Protein AF-A0A353RH97-F1 (afdb_monomer)

Sequence (282 aa):
MTWMRLTMGGAAFAQNPIVQTMYTADPAPMVWNDRLYLYTTHDADGSTWFTMDNWRLYSTNDMVNWTDHGVVLSYTDFEWAKGDAWAAQCIERGGKFYMYVPVISRENNRGAIGVAVGDSPLGPFHDPLGKPLAQTDWGDIDPTVFVDDNGQAYLYWGNPNLYYVKLNEDMISFEGNIVKVPLTEESFGKREGDPQRNTLYEEGPWLYKRNKLYYLFWPGGPLPEHIGYSTSHSPEGPWKYGGVVMPAQGRAFTNHPAVIDFRGKTYFFYHNGALPGGGGFT

Secondary structure (DSSP, 8-state):
-----------PPPPSSS-SSS---S-EEEEETTEEEEEEE-PPTT-SS----EEEEEEESSSS--EEEEEEEEGGGSTTEEE-----EEEEETTEEEEEEEEEETTTSSEEEEEEEESSTT---B-SSSS-SB--SS-----EEEE-TTS-EEEEE-SSS-EEEEE-TTSS-B-SPPEEP---HHHH-BPSS-TT--BSB-S--EEEEETTEEEEEEEESSSSPEEEEEEESSTT---EEEEEEE---TT-S----EEEEETTEEEEE---S-STT-SS--

Mean predicted aligned error: 4.67 Å

Solvent-accessible surface area (backbone atoms only — not comparable to full-atom values): 15226 Å² total; per-residue (Å²): 138,84,84,80,82,79,79,79,81,68,88,82,75,62,60,86,67,88,61,87,87,61,42,61,39,38,39,25,67,37,78,56,94,87,28,39,36,36,34,23,18,33,34,37,88,88,39,94,44,85,47,20,62,28,32,33,37,34,32,28,76,77,79,58,62,71,46,81,70,48,74,47,48,43,35,80,65,35,88,48,40,68,40,46,24,45,36,35,28,54,48,78,58,95,77,32,25,42,36,30,34,14,28,30,27,61,90,77,74,27,29,17,28,36,55,27,44,15,77,35,96,71,31,73,52,42,54,83,70,79,54,66,68,44,70,76,74,63,32,32,36,22,40,22,70,41,70,46,99,88,68,54,30,37,41,33,28,14,38,79,52,45,34,35,42,51,37,41,95,82,72,75,49,63,71,86,70,80,40,73,56,82,85,35,49,66,25,41,32,70,33,83,97,36,91,90,51,45,30,18,62,39,34,37,41,30,65,42,75,57,96,82,34,28,36,41,32,23,16,20,50,71,82,51,16,22,31,32,33,20,36,19,83,37,97,87,40,76,48,35,47,72,50,76,81,41,73,57,34,83,53,17,42,60,42,29,53,24,75,47,77,57,97,95,41,79,47,79,45,62,40,57,12,76,55,94,88,32,26,70,27,44

Radius of gyration: 19.11 Å; Cα contacts (8 Å, |Δi|>4): 753; chains: 1; bounding box: 42×77×41 Å

Nearest PDB structures (foldseek):
  8hcj-assembly2_F  TM=9.952E-01  e=3.134E-41  Pseudopedobacter saltans DSM 12145
  4nov-assembly1_A  TM=9.586E-01  e=3.219E-32  Butyrivibrio proteoclasticus B316
  3qef-assembly1_A  TM=9.239E-01  e=4.426E-30  Cellvibrio japonicus Ueda107
  3qed-assembly1_A  TM=9.095E-01  e=4.426E-30  Cellvibrio japonicus Ueda107
  6xn2-assembly1_A  TM=8.589E-01  e=2.917E-20  Xanthomonas citri pv. citri str. 306

pLDDT: mean 94.13, std 11.13, range [36.47, 98.94]

Foldseek 3Di:
DDDDDDPPPDDDDADPPNDQPFDWFQWAWDDDPLKIKIKTWGFDAPDPAQQTFFIWIWMDNPVRDIDTLGGQGGQVLQVQFDHRFARWYWDDDPQKIKIWTWGQGPVPRAIAIFIWIANDPSGNTHGPPSDGQDDDPHWFHAWEWDQDPVRWIKIWWTFPWIWIFTADSVNSHGDDDTDTQDQDCQAANADPDDPVRGGQAGTQWYWDDDPQKIKTWGFGDDWLTFIWIWIASDSRDPTGTDGTPGGRAEQARYKHWDWDDHPNDIDIDIDYQPHVSRHHSD

Structure (mmCIF, N/CA/C/O backbone):
data_AF-A0A353RH97-F1
#
_entry.id   AF-A0A353RH97-F1
#
loop_
_atom_site.group_PDB
_atom_site.id
_atom_site.type_symbol
_atom_site.label_atom_id
_atom_site.label_alt_id
_atom_site.label_comp_id
_atom_site.label_asym_id
_atom_site.label_entity_id
_atom_site.label_seq_id
_atom_site.pdbx_PDB_ins_code
_atom_site.Cartn_x
_atom_site.Cartn_y
_atom_site.Cartn_z
_atom_site.occupancy
_atom_site.B_iso_or_equiv
_atom_site.auth_seq_id
_atom_site.auth_comp_id
_atom_site.auth_asym_id
_atom_site.auth_atom_id
_atom_site.pdbx_PDB_model_num
ATOM 1 N N . MET A 1 1 ? 4.863 -56.398 -18.815 1.00 39.50 1 MET A N 1
ATOM 2 C CA . MET A 1 1 ? 5.909 -55.402 -18.503 1.00 39.50 1 MET A CA 1
ATOM 3 C C . MET A 1 1 ? 5.195 -54.197 -17.913 1.00 39.50 1 MET A C 1
ATOM 5 O O . MET A 1 1 ? 4.553 -53.459 -18.647 1.00 39.50 1 MET A O 1
ATOM 9 N N . THR A 1 2 ? 5.157 -54.103 -16.587 1.00 36.47 2 THR A N 1
ATOM 10 C CA . THR A 1 2 ? 4.344 -53.117 -15.860 1.00 36.47 2 THR A CA 1
ATOM 11 C C . THR A 1 2 ? 5.267 -51.985 -15.431 1.00 36.47 2 THR A C 1
ATOM 13 O O . THR A 1 2 ? 6.170 -52.207 -14.629 1.00 36.47 2 THR A O 1
ATOM 16 N N . TRP A 1 3 ? 5.093 -50.794 -16.000 1.00 39.72 3 TRP A N 1
ATOM 17 C CA . TRP A 1 3 ? 5.865 -49.618 -15.608 1.00 39.72 3 TRP A CA 1
ATOM 18 C C . TRP A 1 3 ? 5.236 -48.998 -14.363 1.00 39.72 3 TRP A C 1
ATOM 20 O O . TRP A 1 3 ? 4.171 -48.390 -14.419 1.00 39.72 3 TRP A O 1
ATOM 30 N N . MET A 1 4 ? 5.907 -49.170 -13.230 1.00 38.91 4 MET A N 1
ATOM 31 C CA . MET A 1 4 ? 5.597 -48.485 -11.984 1.00 38.91 4 MET A CA 1
ATOM 32 C C . MET A 1 4 ? 6.166 -47.064 -12.085 1.00 38.91 4 MET A C 1
ATOM 34 O O . MET A 1 4 ? 7.375 -46.861 -11.984 1.00 38.91 4 MET A O 1
ATOM 38 N N . ARG A 1 5 ? 5.310 -46.070 -12.358 1.00 46.19 5 ARG A N 1
ATOM 39 C CA . ARG A 1 5 ? 5.684 -44.653 -12.244 1.00 46.19 5 ARG A CA 1
ATOM 40 C C . ARG A 1 5 ? 5.764 -44.303 -10.762 1.00 46.19 5 ARG A C 1
ATOM 42 O O . ARG A 1 5 ? 4.745 -44.155 -10.098 1.00 46.19 5 ARG A O 1
ATOM 49 N N . LEU A 1 6 ? 6.986 -44.174 -10.263 1.00 41.00 6 LEU A N 1
ATOM 50 C CA . LEU A 1 6 ? 7.271 -43.575 -8.969 1.00 41.00 6 LEU A CA 1
ATOM 51 C C . LEU A 1 6 ? 7.285 -42.049 -9.155 1.00 41.00 6 LEU A C 1
ATOM 53 O O . LEU A 1 6 ? 8.283 -41.482 -9.592 1.00 41.00 6 LEU A O 1
ATOM 57 N N . THR A 1 7 ? 6.177 -41.366 -8.879 1.00 48.16 7 THR A N 1
ATOM 58 C CA . THR A 1 7 ? 6.199 -39.907 -8.705 1.00 48.16 7 THR A CA 1
ATOM 59 C C . THR A 1 7 ? 6.701 -39.606 -7.300 1.00 48.16 7 THR A C 1
ATOM 61 O O . THR A 1 7 ? 5.934 -39.652 -6.340 1.00 48.16 7 THR A O 1
ATOM 64 N N . MET A 1 8 ? 7.998 -39.317 -7.164 1.00 48.94 8 MET A N 1
ATOM 65 C CA . MET A 1 8 ? 8.509 -38.631 -5.978 1.00 48.94 8 MET A CA 1
ATOM 66 C C . MET A 1 8 ? 8.001 -37.186 -6.012 1.00 48.94 8 MET A C 1
ATOM 68 O O . MET A 1 8 ? 8.551 -36.345 -6.717 1.00 48.94 8 MET A O 1
ATOM 72 N N . GLY A 1 9 ? 6.928 -36.902 -5.276 1.00 45.47 9 GLY A N 1
ATOM 73 C CA . GLY A 1 9 ? 6.512 -35.534 -4.979 1.00 45.47 9 GLY A CA 1
ATOM 74 C C . GLY A 1 9 ? 7.430 -34.949 -3.910 1.00 45.47 9 GLY A C 1
ATOM 75 O O . GLY A 1 9 ? 7.132 -35.053 -2.724 1.00 45.47 9 GLY A O 1
ATOM 76 N N . GLY A 1 10 ? 8.573 -34.396 -4.315 1.00 51.06 10 GLY A N 1
ATOM 77 C CA . GLY A 1 10 ? 9.392 -33.575 -3.425 1.00 51.06 10 GLY A CA 1
ATOM 78 C C . GLY A 1 10 ? 8.663 -32.272 -3.098 1.00 51.06 10 GLY A C 1
ATOM 79 O O . GLY A 1 10 ? 8.019 -31.689 -3.970 1.00 51.06 10 GLY A O 1
ATOM 80 N N . ALA A 1 11 ? 8.754 -31.807 -1.852 1.00 56.53 11 ALA A N 1
ATOM 81 C CA . ALA A 1 11 ? 8.318 -30.461 -1.504 1.00 56.53 11 ALA A CA 1
ATOM 82 C C . ALA A 1 11 ? 9.224 -29.452 -2.231 1.00 56.53 11 ALA A C 1
ATOM 84 O O . ALA A 1 11 ? 10.415 -29.365 -1.935 1.00 56.53 11 ALA A O 1
ATOM 85 N N . ALA A 1 12 ? 8.675 -28.727 -3.205 1.00 55.72 12 ALA A N 1
ATOM 86 C CA . ALA A 1 12 ? 9.346 -27.585 -3.808 1.00 55.72 12 ALA A CA 1
ATOM 87 C C . ALA A 1 12 ? 9.182 -26.377 -2.877 1.00 55.72 12 ALA A C 1
ATOM 89 O O . ALA A 1 12 ? 8.067 -26.053 -2.466 1.00 55.72 12 ALA A O 1
ATOM 90 N N . PHE A 1 13 ? 10.291 -25.728 -2.531 1.00 67.50 13 PHE A N 1
ATOM 91 C CA . PHE A 1 13 ? 10.290 -24.470 -1.791 1.00 67.50 13 PHE A CA 1
ATOM 92 C C . PHE A 1 13 ? 10.507 -23.327 -2.779 1.00 67.50 13 PHE A C 1
ATOM 94 O O . PHE A 1 13 ? 11.416 -23.397 -3.605 1.00 67.50 13 PHE A O 1
ATOM 101 N N . ALA A 1 14 ? 9.689 -22.280 -2.692 1.00 71.75 14 ALA A N 1
ATOM 102 C CA . ALA A 1 14 ? 9.963 -21.038 -3.401 1.00 71.75 14 ALA A CA 1
ATOM 103 C C . ALA A 1 14 ? 11.228 -20.397 -2.816 1.00 71.75 14 ALA A C 1
ATOM 105 O O . ALA A 1 14 ? 11.362 -20.295 -1.594 1.00 71.75 14 ALA A O 1
ATOM 106 N N . GLN A 1 15 ? 12.152 -19.978 -3.677 1.00 82.81 15 GLN A N 1
ATOM 107 C CA . GLN A 1 15 ? 13.323 -19.213 -3.265 1.00 82.81 15 GLN A CA 1
ATOM 108 C C . GLN A 1 15 ? 13.002 -17.719 -3.349 1.00 82.81 15 GLN A C 1
ATOM 110 O O . GLN A 1 15 ? 12.409 -17.272 -4.325 1.00 82.81 15 GLN A O 1
ATOM 115 N N . ASN A 1 16 ? 13.417 -16.951 -2.342 1.00 89.94 16 ASN A N 1
ATOM 116 C CA . ASN A 1 16 ? 13.383 -15.493 -2.409 1.00 89.94 16 ASN A CA 1
ATOM 117 C C . ASN A 1 16 ? 14.620 -14.962 -3.160 1.00 89.94 16 ASN A C 1
ATOM 119 O O . ASN A 1 16 ? 15.711 -15.508 -2.959 1.00 89.94 16 ASN A O 1
ATOM 123 N N . PRO A 1 17 ? 14.496 -13.866 -3.931 1.00 92.25 17 PRO A N 1
ATOM 124 C CA . PRO A 1 17 ? 13.255 -13.169 -4.297 1.00 92.25 17 PRO A CA 1
ATOM 125 C C . PRO A 1 17 ? 12.370 -13.985 -5.255 1.00 92.25 17 PRO A C 1
ATOM 127 O O . PRO A 1 17 ? 12.882 -14.746 -6.076 1.00 92.25 17 PRO A O 1
ATOM 130 N N . ILE A 1 18 ? 11.045 -13.827 -5.137 1.00 93.56 18 ILE A N 1
ATOM 131 C CA . ILE A 1 18 ? 10.049 -14.592 -5.917 1.00 93.56 18 ILE A CA 1
ATOM 132 C C . ILE A 1 18 ? 10.056 -14.250 -7.415 1.00 93.56 18 ILE A C 1
ATOM 134 O O . ILE A 1 18 ? 9.685 -15.084 -8.238 1.00 93.56 18 ILE A O 1
ATOM 138 N N . VAL A 1 19 ? 10.511 -13.045 -7.764 1.00 92.25 19 VAL A N 1
ATOM 139 C CA . VAL A 1 19 ? 10.774 -12.595 -9.132 1.00 92.25 19 VAL A CA 1
ATOM 140 C C . VAL A 1 19 ? 12.282 -12.420 -9.263 1.00 92.25 19 VAL A C 1
ATOM 142 O O . VAL A 1 19 ? 12.900 -11.739 -8.452 1.00 92.25 19 VAL A O 1
ATOM 145 N N . GLN A 1 20 ? 12.885 -13.072 -10.259 1.00 92.12 20 GLN A N 1
ATOM 146 C CA . GLN A 1 20 ? 14.343 -13.062 -10.469 1.00 92.12 20 GLN A CA 1
ATOM 147 C C . GLN A 1 20 ? 14.766 -12.389 -11.777 1.00 92.12 20 GLN A C 1
ATOM 149 O O . GLN A 1 20 ? 15.953 -12.323 -12.084 1.00 92.12 20 GLN A O 1
ATOM 154 N N . THR A 1 21 ? 13.796 -11.928 -12.564 1.00 91.75 21 THR A N 1
ATOM 155 C CA . THR A 1 21 ? 13.995 -11.393 -13.918 1.00 91.75 21 THR A CA 1
ATOM 156 C C . THR A 1 21 ? 13.722 -9.898 -14.025 1.00 91.75 21 THR A C 1
ATOM 158 O O . THR A 1 21 ? 13.916 -9.348 -15.100 1.00 91.75 21 THR A O 1
ATOM 161 N N . MET A 1 22 ? 13.237 -9.273 -12.952 1.00 94.44 22 MET A N 1
ATOM 162 C CA . MET A 1 22 ? 12.896 -7.854 -12.861 1.00 94.44 22 MET A CA 1
ATOM 163 C C . MET A 1 22 ? 13.150 -7.373 -11.435 1.00 94.44 22 MET A C 1
ATOM 165 O O . MET A 1 22 ? 12.982 -8.150 -10.491 1.00 94.44 22 MET A O 1
ATOM 169 N N . TYR A 1 23 ? 13.487 -6.097 -11.290 1.00 96.44 23 TYR A N 1
ATOM 170 C CA . TYR A 1 23 ? 13.489 -5.409 -10.006 1.00 96.44 23 TYR A CA 1
ATOM 171 C C . TYR A 1 23 ? 12.064 -4.969 -9.657 1.00 96.44 23 TYR A C 1
ATOM 173 O O . TYR A 1 23 ? 11.393 -4.283 -10.429 1.00 96.44 23 TYR A O 1
ATOM 181 N N . THR A 1 24 ? 11.560 -5.436 -8.519 1.00 97.31 24 THR A N 1
ATOM 182 C CA . THR A 1 24 ? 10.192 -5.167 -8.061 1.00 97.31 24 THR A CA 1
ATOM 183 C C . THR A 1 24 ? 10.212 -4.799 -6.588 1.00 97.31 24 THR A C 1
ATOM 185 O O . THR A 1 24 ? 10.766 -5.557 -5.785 1.00 97.31 24 THR A O 1
ATOM 188 N N . ALA A 1 25 ? 9.540 -3.706 -6.250 1.00 97.62 25 ALA A N 1
ATOM 189 C CA . ALA A 1 25 ? 9.384 -3.195 -4.897 1.00 97.62 25 ALA A CA 1
ATOM 190 C C . ALA A 1 25 ? 7.893 -3.127 -4.511 1.00 97.62 25 ALA A C 1
ATOM 192 O O . ALA A 1 25 ? 7.015 -3.530 -5.285 1.00 97.62 25 ALA A O 1
ATOM 193 N N . ASP A 1 26 ? 7.624 -2.682 -3.284 1.00 98.44 26 ASP A N 1
ATOM 194 C CA . ASP A 1 26 ? 6.294 -2.316 -2.777 1.00 98.44 26 ASP A CA 1
ATOM 195 C C . ASP A 1 26 ? 5.189 -3.352 -3.075 1.00 98.44 26 ASP A C 1
ATOM 197 O O . ASP A 1 26 ? 4.241 -3.092 -3.825 1.00 98.44 26 ASP A O 1
ATOM 201 N N . PRO A 1 27 ? 5.321 -4.583 -2.547 1.00 98.69 27 PRO A N 1
ATOM 202 C CA . PRO A 1 27 ? 4.392 -5.660 -2.851 1.00 98.69 27 PRO A CA 1
ATOM 203 C C . PRO A 1 27 ? 3.004 -5.400 -2.256 1.00 98.69 27 PRO A C 1
ATOM 205 O O . PRO A 1 27 ? 2.872 -5.190 -1.057 1.00 98.69 27 PRO A O 1
ATOM 208 N N . ALA A 1 28 ? 1.954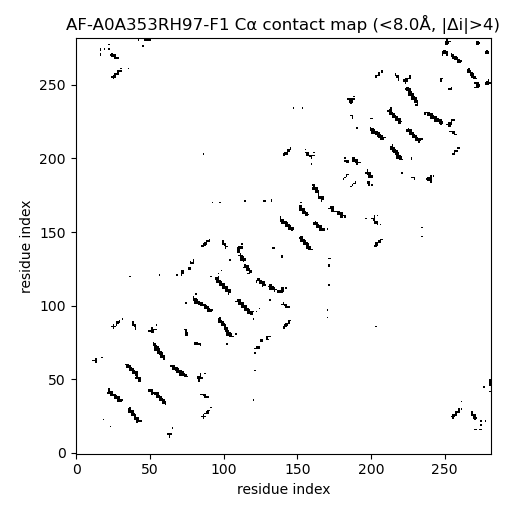 -5.565 -3.059 1.00 98.88 28 ALA A N 1
ATOM 209 C CA . ALA A 1 28 ? 0.564 -5.486 -2.621 1.00 98.88 28 ALA A CA 1
ATOM 210 C C . ALA A 1 28 ? -0.239 -6.710 -3.097 1.00 98.88 28 ALA A C 1
ATOM 212 O O . ALA A 1 28 ? -0.735 -6.752 -4.228 1.00 98.88 28 ALA A O 1
ATOM 213 N N . PRO A 1 29 ? -0.356 -7.758 -2.264 1.00 98.81 29 PRO A N 1
ATOM 214 C CA . PRO A 1 29 ? -1.111 -8.950 -2.591 1.00 98.81 29 PRO A CA 1
ATOM 215 C C . PRO A 1 29 ? -2.623 -8.755 -2.413 1.00 98.81 29 PRO A C 1
ATOM 217 O O . PRO A 1 29 ? -3.090 -8.157 -1.447 1.00 98.81 29 PRO A O 1
ATOM 220 N N . MET A 1 30 ? -3.393 -9.381 -3.295 1.00 98.75 30 MET A N 1
ATOM 221 C CA . MET A 1 30 ? -4.847 -9.482 -3.251 1.00 98.75 30 MET A CA 1
ATOM 222 C C . MET A 1 30 ? -5.254 -10.922 -3.572 1.00 98.75 30 MET A C 1
ATOM 224 O O . MET A 1 30 ? -4.774 -11.518 -4.536 1.00 98.75 30 MET A O 1
ATOM 228 N N . VAL A 1 31 ? -6.157 -11.501 -2.782 1.00 98.62 31 VAL A N 1
ATOM 229 C CA . VAL A 1 31 ? -6.731 -12.822 -3.072 1.00 98.62 31 VAL A CA 1
ATOM 230 C C . VAL A 1 31 ? -8.093 -12.640 -3.719 1.00 98.62 31 VAL A C 1
ATOM 232 O O . VAL A 1 31 ? -8.962 -11.980 -3.161 1.00 98.62 31 VAL A O 1
ATOM 235 N N . TRP A 1 32 ? -8.290 -13.264 -4.877 1.00 98.38 32 TRP A N 1
ATOM 236 C CA . TRP A 1 32 ? -9.574 -13.279 -5.570 1.00 98.38 32 TRP A CA 1
ATOM 237 C C . TRP A 1 32 ? -9.745 -14.590 -6.343 1.00 98.38 32 TRP A C 1
ATOM 239 O O . TRP A 1 32 ? -8.819 -15.041 -7.018 1.00 98.38 32 TRP A O 1
ATOM 249 N N . ASN A 1 33 ? -10.920 -15.219 -6.236 1.00 96.31 33 ASN A N 1
ATOM 250 C CA . ASN A 1 33 ? -11.246 -16.500 -6.884 1.00 96.31 33 ASN A CA 1
ATOM 251 C C . ASN A 1 33 ? -10.150 -17.580 -6.732 1.00 96.31 33 ASN A C 1
ATOM 253 O O . ASN A 1 33 ? -9.624 -18.098 -7.717 1.00 96.31 33 ASN A O 1
ATOM 257 N N . ASP A 1 34 ? -9.788 -17.907 -5.483 1.00 95.94 34 ASP A N 1
ATOM 258 C CA . ASP A 1 34 ? -8.808 -18.951 -5.112 1.00 95.94 34 ASP A CA 1
ATOM 259 C C . ASP A 1 34 ? -7.387 -18.786 -5.685 1.00 95.94 34 ASP A C 1
ATOM 261 O O . ASP A 1 34 ? -6.569 -19.723 -5.660 1.00 95.94 34 ASP A O 1
ATOM 265 N N . ARG A 1 35 ? -7.068 -17.575 -6.151 1.00 98.50 35 ARG A N 1
ATOM 266 C CA . ARG A 1 35 ? -5.762 -17.176 -6.671 1.00 98.50 35 ARG A CA 1
ATOM 267 C C . ARG A 1 35 ? -5.266 -15.932 -5.938 1.00 98.50 35 ARG A C 1
ATOM 269 O O . ARG A 1 35 ? -6.053 -15.056 -5.590 1.00 98.50 35 ARG A O 1
ATOM 276 N N . LEU A 1 36 ? -3.960 -15.869 -5.701 1.00 98.81 36 LEU A N 1
ATOM 277 C CA . LEU A 1 36 ? -3.294 -14.680 -5.187 1.00 98.81 36 LEU A CA 1
ATOM 278 C C . LEU A 1 36 ? -2.702 -13.900 -6.361 1.00 98.81 36 LEU A C 1
ATOM 280 O O . LEU A 1 36 ? -2.006 -14.472 -7.200 1.00 98.81 36 LEU A O 1
ATOM 284 N N . TYR A 1 37 ? -2.989 -12.608 -6.396 1.00 98.88 37 TYR A N 1
ATOM 285 C CA . TYR A 1 37 ? -2.464 -11.602 -7.310 1.00 98.88 37 TYR A CA 1
ATOM 286 C C . TYR A 1 37 ? -1.513 -10.717 -6.514 1.00 98.88 37 TYR A C 1
ATOM 288 O O . TYR A 1 37 ? -1.854 -10.314 -5.411 1.00 98.88 37 TYR A O 1
ATOM 296 N N . LEU A 1 38 ? -0.320 -10.460 -7.029 1.00 98.88 38 LEU A N 1
ATOM 297 C CA . LEU A 1 38 ? 0.692 -9.631 -6.394 1.00 98.88 38 LEU A CA 1
ATOM 298 C C . LEU A 1 38 ? 1.015 -8.470 -7.323 1.00 98.88 38 LEU A C 1
ATOM 300 O O . LEU A 1 38 ? 1.707 -8.660 -8.326 1.00 98.88 38 LEU A O 1
ATOM 304 N N . TYR A 1 39 ? 0.495 -7.299 -6.978 1.00 98.88 39 TYR A N 1
ATOM 305 C CA . TYR A 1 39 ? 0.868 -6.049 -7.622 1.00 98.88 39 TYR A CA 1
ATOM 306 C C . TYR A 1 39 ? 2.194 -5.588 -7.029 1.00 98.88 39 TYR A C 1
ATOM 308 O O . TYR A 1 39 ? 2.427 -5.757 -5.832 1.00 98.88 39 TYR A O 1
ATOM 316 N N . THR A 1 40 ? 3.069 -5.050 -7.865 1.00 98.69 40 THR A N 1
ATOM 317 C CA . THR A 1 40 ? 4.345 -4.478 -7.433 1.00 98.69 40 THR A CA 1
ATOM 318 C C . THR A 1 40 ? 4.586 -3.192 -8.192 1.00 98.69 40 THR A C 1
ATOM 320 O O . THR A 1 40 ? 4.112 -3.019 -9.322 1.00 98.69 40 THR A O 1
ATOM 323 N N . THR A 1 41 ? 5.394 -2.320 -7.617 1.00 98.44 41 THR A N 1
ATOM 324 C CA . THR A 1 41 ? 6.091 -1.319 -8.414 1.00 98.44 41 THR A CA 1
ATOM 325 C C . THR A 1 41 ? 7.210 -1.977 -9.232 1.00 98.44 41 THR A C 1
ATOM 327 O O . THR A 1 41 ? 7.447 -3.193 -9.149 1.00 98.44 41 THR A O 1
ATOM 330 N N . HIS A 1 42 ? 7.853 -1.196 -10.095 1.00 97.25 42 HIS A N 1
ATOM 331 C CA . HIS A 1 42 ? 8.917 -1.657 -10.981 1.00 97.25 42 HIS A CA 1
ATOM 332 C C . HIS A 1 42 ? 10.037 -0.624 -11.025 1.00 97.25 42 HIS A C 1
ATOM 334 O O . HIS A 1 42 ? 9.869 0.456 -11.594 1.00 97.25 42 HIS A O 1
ATOM 340 N N . ASP A 1 43 ? 11.173 -0.994 -10.442 1.00 94.50 43 ASP A N 1
ATOM 341 C CA . ASP A 1 43 ? 12.390 -0.193 -10.474 1.00 94.50 43 ASP A CA 1
ATOM 342 C C . ASP A 1 43 ? 13.113 -0.392 -11.809 1.00 94.50 43 ASP A C 1
ATOM 344 O O . ASP A 1 43 ? 13.355 -1.523 -12.240 1.00 94.50 43 ASP A O 1
ATOM 348 N N . ALA A 1 44 ? 13.472 0.705 -12.478 1.00 91.31 44 ALA A N 1
ATOM 349 C CA . ALA A 1 44 ? 14.207 0.630 -13.735 1.00 91.31 44 ALA A CA 1
ATOM 350 C C . ALA A 1 44 ? 15.631 0.070 -13.546 1.00 91.31 44 ALA A C 1
ATOM 352 O O . ALA A 1 44 ? 16.357 0.438 -12.620 1.00 91.31 44 ALA A O 1
ATOM 353 N N . ASP A 1 45 ? 16.072 -0.760 -14.493 1.00 89.56 45 ASP A N 1
ATOM 354 C CA . ASP A 1 45 ? 17.410 -1.355 -14.487 1.00 89.56 45 ASP A CA 1
ATOM 355 C C . ASP A 1 45 ? 18.527 -0.307 -14.348 1.00 89.56 45 ASP A C 1
ATOM 357 O O . ASP A 1 45 ? 18.619 0.652 -15.117 1.00 89.56 45 ASP A O 1
ATOM 361 N N . GLY A 1 46 ? 19.435 -0.529 -13.391 1.00 86.69 46 GLY A N 1
ATOM 362 C CA . GLY A 1 46 ? 20.605 0.328 -13.183 1.00 86.69 46 GLY A CA 1
ATOM 363 C C . GLY A 1 46 ? 20.276 1.739 -12.686 1.00 86.69 46 GLY A C 1
ATOM 364 O O . GLY A 1 46 ? 21.131 2.623 -12.779 1.00 86.69 46 GLY A O 1
ATOM 365 N N . SER A 1 47 ? 19.060 1.961 -12.178 1.00 87.62 47 SER A N 1
ATOM 366 C CA . SER A 1 47 ? 18.646 3.259 -11.665 1.00 87.62 47 SER A CA 1
ATOM 367 C C . SER A 1 47 ? 19.443 3.673 -10.423 1.00 87.62 47 SER A C 1
ATOM 369 O O . SER A 1 47 ? 19.801 2.869 -9.564 1.00 87.62 47 SER A O 1
ATOM 371 N N . THR A 1 48 ? 19.719 4.972 -10.315 1.00 86.25 48 THR A N 1
ATOM 372 C CA . THR A 1 48 ? 20.324 5.604 -9.127 1.00 86.25 48 THR A CA 1
ATOM 373 C C . THR A 1 48 ? 19.324 6.483 -8.372 1.00 86.25 48 THR A C 1
ATOM 375 O O . THR A 1 48 ? 19.716 7.312 -7.553 1.00 86.25 48 THR A O 1
ATOM 378 N N . TRP A 1 49 ? 18.047 6.357 -8.725 1.00 90.56 49 TRP A N 1
ATOM 379 C CA . TRP A 1 49 ? 16.903 7.073 -8.173 1.00 90.56 49 TRP A CA 1
ATOM 380 C C . TRP A 1 49 ? 15.656 6.178 -8.247 1.00 90.56 49 TRP A C 1
ATOM 382 O O . TRP A 1 49 ? 15.694 5.134 -8.893 1.00 90.56 49 TRP A O 1
ATOM 392 N N . PHE A 1 50 ? 14.541 6.578 -7.644 1.00 85.44 50 PHE A N 1
ATOM 393 C CA . PHE A 1 50 ? 13.255 5.899 -7.829 1.00 85.44 50 PHE A CA 1
ATOM 394 C C . PHE A 1 50 ? 12.705 6.180 -9.236 1.00 85.44 50 PHE A C 1
ATOM 396 O O . PHE A 1 50 ? 11.901 7.085 -9.438 1.00 85.44 50 PHE A O 1
ATOM 403 N N . THR A 1 51 ? 13.209 5.458 -10.238 1.00 91.50 51 THR A N 1
ATOM 404 C CA . THR A 1 51 ? 12.752 5.568 -11.630 1.00 91.50 51 THR A CA 1
ATOM 405 C C . THR A 1 51 ? 11.702 4.492 -11.864 1.00 91.50 51 THR A C 1
ATOM 407 O O . THR A 1 51 ? 12.045 3.351 -12.171 1.00 91.50 51 THR A O 1
ATOM 410 N N . MET A 1 52 ? 10.436 4.854 -11.662 1.00 95.81 52 MET A N 1
ATOM 411 C CA . MET A 1 52 ? 9.308 3.921 -11.632 1.00 95.81 52 MET A CA 1
ATOM 412 C C . MET A 1 52 ? 8.193 4.447 -12.537 1.00 95.81 52 MET A C 1
ATOM 414 O O . MET A 1 52 ? 7.563 5.464 -12.239 1.00 95.81 52 MET A O 1
ATOM 418 N N . ASP A 1 53 ? 7.952 3.760 -13.655 1.00 97.69 53 ASP A N 1
ATOM 419 C CA . ASP A 1 53 ? 7.000 4.219 -14.679 1.00 97.69 53 ASP A CA 1
ATOM 420 C C . ASP A 1 53 ? 5.653 3.480 -14.637 1.00 97.69 53 ASP A C 1
ATOM 422 O O . ASP A 1 53 ? 4.652 3.944 -15.192 1.00 97.69 53 ASP A O 1
ATOM 426 N N . ASN A 1 54 ? 5.626 2.297 -14.024 1.00 98.44 54 ASN A N 1
ATOM 427 C CA . ASN A 1 54 ? 4.500 1.381 -14.115 1.00 98.44 54 ASN A CA 1
ATOM 428 C C . ASN A 1 54 ? 4.413 0.404 -12.946 1.00 98.44 54 ASN A C 1
ATOM 430 O O . ASN A 1 54 ? 5.377 0.173 -12.220 1.00 98.44 54 ASN A O 1
ATOM 434 N N . TRP A 1 55 ? 3.239 -0.211 -12.834 1.00 98.75 55 TRP A N 1
ATOM 435 C CA . TRP A 1 55 ? 2.971 -1.308 -11.921 1.00 98.75 55 TRP A CA 1
ATOM 436 C C . TRP A 1 55 ? 2.867 -2.627 -12.673 1.00 98.75 55 TRP A C 1
ATOM 438 O O . TRP A 1 55 ? 2.232 -2.729 -13.733 1.00 98.75 55 TRP A O 1
ATOM 448 N N . ARG A 1 56 ? 3.477 -3.658 -12.093 1.00 98.56 56 ARG A N 1
ATOM 449 C CA . ARG A 1 56 ? 3.473 -5.022 -12.624 1.00 98.56 56 ARG A CA 1
ATOM 450 C C . ARG A 1 56 ? 2.553 -5.916 -11.817 1.00 98.56 56 ARG A C 1
ATOM 452 O O . ARG A 1 56 ? 2.229 -5.624 -10.667 1.00 98.56 56 ARG A O 1
ATOM 459 N N . LEU A 1 57 ? 2.158 -7.029 -12.428 1.00 98.75 57 LEU A N 1
ATOM 460 C CA . LEU A 1 57 ? 1.319 -8.022 -11.781 1.00 98.75 57 LEU A CA 1
ATOM 461 C C . LEU A 1 57 ? 1.870 -9.435 -11.948 1.00 98.75 57 LEU A C 1
ATOM 463 O O . LEU A 1 57 ? 2.102 -9.916 -13.055 1.00 98.75 57 LEU A O 1
ATOM 467 N N . TYR A 1 58 ? 1.952 -10.140 -10.826 1.00 98.75 58 TYR A N 1
ATOM 468 C CA . TYR A 1 58 ? 2.234 -11.566 -10.766 1.00 98.75 58 TYR A CA 1
ATOM 469 C C . TYR A 1 58 ? 1.062 -12.296 -10.123 1.00 98.75 58 TYR A C 1
ATOM 471 O O . TYR A 1 58 ? 0.242 -11.705 -9.428 1.00 98.75 58 TYR A O 1
ATOM 479 N N . SER A 1 59 ? 0.942 -13.604 -10.328 1.00 98.62 59 SER A N 1
ATOM 480 C CA . SER A 1 59 ? -0.072 -14.369 -9.595 1.00 98.62 59 SER A CA 1
ATOM 481 C C . SER A 1 59 ? 0.271 -15.837 -9.431 1.00 98.62 59 SER A C 1
ATOM 483 O O . SER A 1 59 ? 1.000 -16.415 -10.234 1.00 98.62 59 SER A O 1
ATOM 485 N N . THR A 1 60 ? -0.306 -16.451 -8.406 1.00 98.44 60 THR A N 1
ATOM 486 C CA . THR A 1 60 ? -0.033 -17.832 -8.017 1.00 98.44 60 THR A CA 1
ATOM 487 C C . THR A 1 60 ? -1.265 -18.487 -7.397 1.00 98.44 60 THR A C 1
ATOM 489 O O . THR A 1 60 ? -2.146 -17.828 -6.844 1.00 98.44 60 THR A O 1
ATOM 492 N N . ASN A 1 61 ? -1.341 -19.810 -7.493 1.00 97.25 61 ASN A N 1
ATOM 493 C CA . ASN A 1 61 ? -2.310 -20.640 -6.780 1.00 97.25 61 ASN A CA 1
ATOM 494 C C . ASN A 1 61 ? -1.658 -21.533 -5.709 1.00 97.25 61 ASN A C 1
ATOM 496 O O . ASN A 1 61 ? -2.381 -22.193 -4.965 1.00 97.25 61 ASN A O 1
ATOM 500 N N . ASP A 1 62 ? -0.327 -21.563 -5.618 1.00 95.94 62 ASP A N 1
ATOM 501 C CA . ASP A 1 62 ? 0.421 -22.485 -4.755 1.00 95.94 62 ASP A CA 1
ATOM 502 C C . ASP A 1 62 ? 1.580 -21.830 -3.982 1.00 95.94 62 ASP A C 1
ATOM 504 O O . ASP A 1 62 ? 2.196 -22.490 -3.146 1.00 95.94 62 ASP A O 1
ATOM 508 N N . MET A 1 63 ? 1.828 -20.532 -4.206 1.00 96.44 63 MET A N 1
ATOM 509 C CA . MET A 1 63 ? 2.904 -19.739 -3.595 1.00 96.44 63 MET A CA 1
ATOM 510 C C . MET A 1 63 ? 4.320 -20.168 -3.994 1.00 96.44 63 MET A C 1
ATOM 512 O O . MET A 1 63 ? 5.289 -19.745 -3.366 1.00 96.44 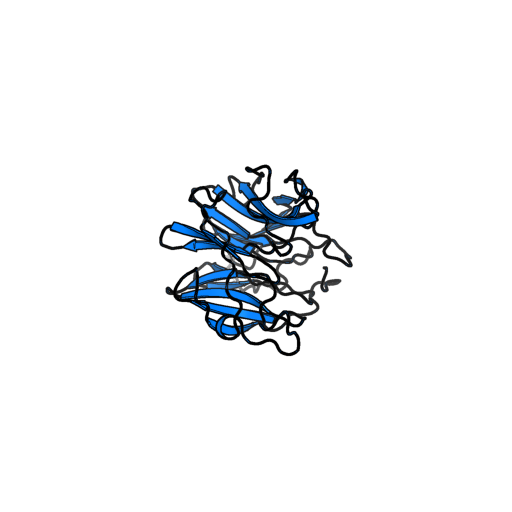63 MET A O 1
ATOM 516 N N . VAL A 1 64 ? 4.448 -20.984 -5.041 1.00 95.38 64 VAL A N 1
ATOM 517 C CA . VAL A 1 64 ? 5.728 -21.448 -5.590 1.00 95.38 64 VAL A CA 1
ATOM 518 C C . VAL A 1 64 ? 5.852 -21.070 -7.059 1.00 95.38 64 VAL A C 1
ATOM 520 O O . VAL A 1 64 ? 6.866 -20.514 -7.469 1.00 95.38 64 VAL A O 1
ATOM 523 N N . ASN A 1 65 ? 4.812 -21.334 -7.843 1.00 95.38 65 ASN A N 1
ATOM 524 C CA . ASN A 1 65 ? 4.766 -21.057 -9.267 1.00 95.38 65 ASN A CA 1
ATOM 525 C C . ASN A 1 65 ? 4.039 -19.731 -9.505 1.00 95.38 65 ASN A C 1
ATOM 527 O O . ASN A 1 65 ? 2.851 -19.592 -9.195 1.00 95.38 65 ASN A O 1
ATOM 531 N N . TRP A 1 66 ? 4.764 -18.762 -10.062 1.00 97.81 66 TRP A N 1
ATOM 532 C CA . TRP A 1 66 ? 4.267 -17.418 -10.339 1.00 97.81 66 TRP A CA 1
ATOM 533 C C . TRP A 1 66 ? 4.124 -17.190 -11.843 1.00 97.81 66 TRP A C 1
ATOM 535 O O . TRP A 1 66 ? 5.019 -17.499 -12.626 1.00 97.81 66 TRP A O 1
ATOM 545 N N . THR A 1 67 ? 2.977 -16.655 -12.250 1.00 98.12 67 THR A N 1
ATOM 546 C CA . THR A 1 67 ? 2.716 -16.179 -13.613 1.00 98.12 67 THR A CA 1
ATOM 547 C C . THR A 1 67 ? 2.944 -14.674 -13.654 1.00 98.12 67 THR A C 1
ATOM 549 O O . THR A 1 67 ? 2.256 -13.966 -12.922 1.00 98.12 67 THR A O 1
ATOM 552 N N . ASP A 1 68 ? 3.874 -14.211 -14.492 1.00 98.44 68 ASP A N 1
ATOM 553 C CA . ASP A 1 68 ? 4.060 -12.792 -14.831 1.00 98.44 68 ASP A CA 1
ATOM 554 C C . ASP A 1 68 ? 3.001 -12.369 -15.860 1.00 98.44 68 ASP A C 1
ATOM 556 O O . ASP A 1 68 ? 2.867 -13.003 -16.910 1.00 98.44 68 ASP A O 1
ATOM 560 N N . HIS A 1 69 ? 2.235 -11.327 -15.541 1.00 98.44 69 HIS A N 1
ATOM 561 C CA . HIS A 1 69 ? 1.220 -10.729 -16.418 1.00 98.44 69 HIS A CA 1
ATOM 562 C C . HIS A 1 69 ? 1.692 -9.432 -17.076 1.00 98.44 69 HIS A C 1
ATOM 564 O O . HIS A 1 69 ? 0.950 -8.830 -17.848 1.00 98.44 69 HIS A O 1
ATOM 570 N N . GLY A 1 70 ? 2.926 -9.009 -16.807 1.00 98.25 70 GLY A N 1
ATOM 571 C CA . GLY A 1 70 ? 3.498 -7.784 -17.332 1.00 98.25 70 GLY A CA 1
ATOM 572 C C . GLY A 1 70 ? 3.013 -6.536 -16.603 1.00 98.25 70 GLY A C 1
ATOM 573 O O . GLY A 1 70 ? 2.658 -6.566 -15.424 1.00 98.25 70 GLY A O 1
ATOM 574 N N . VAL A 1 71 ? 3.050 -5.422 -17.332 1.00 98.50 71 VAL A N 1
ATOM 575 C CA . VAL A 1 71 ? 2.549 -4.120 -16.885 1.00 98.50 71 VAL A CA 1
ATOM 576 C C . VAL A 1 71 ? 1.029 -4.100 -16.994 1.00 98.50 71 VAL A C 1
ATOM 578 O O . VAL A 1 71 ? 0.492 -4.394 -18.061 1.00 98.50 71 VAL A O 1
ATOM 581 N N . VAL A 1 72 ? 0.352 -3.728 -15.908 1.00 98.50 72 VAL A N 1
ATOM 582 C CA . VAL A 1 72 ? -1.122 -3.644 -15.856 1.00 98.50 72 VAL A CA 1
ATOM 583 C C . VAL A 1 72 ? -1.649 -2.214 -15.766 1.00 98.50 72 VAL A C 1
ATOM 585 O O . VAL A 1 72 ? -2.814 -1.980 -16.079 1.00 98.50 72 VAL A O 1
ATOM 588 N N . LEU A 1 73 ? -0.801 -1.271 -15.348 1.00 98.75 73 LEU A N 1
ATOM 589 C CA . LEU A 1 73 ? -1.112 0.150 -15.219 1.00 98.75 73 LEU A CA 1
ATOM 590 C C . LEU A 1 73 ? 0.197 0.955 -15.260 1.00 98.75 73 LEU A C 1
ATOM 592 O O . LEU A 1 73 ? 1.224 0.483 -14.767 1.00 98.75 73 LEU A O 1
ATOM 596 N N . SER A 1 74 ? 0.170 2.158 -15.824 1.00 98.62 74 SER A N 1
ATOM 597 C CA . SER A 1 74 ? 1.290 3.110 -15.842 1.00 98.62 74 SER A CA 1
ATOM 598 C C . SER A 1 74 ? 0.845 4.474 -15.320 1.00 98.62 74 SER A C 1
ATOM 600 O O . SER A 1 74 ? -0.328 4.823 -15.438 1.00 98.62 74 SER A O 1
ATOM 602 N N . TYR A 1 75 ? 1.759 5.297 -14.786 1.00 98.31 75 TYR A N 1
ATOM 603 C CA . TYR A 1 75 ? 1.358 6.648 -14.350 1.00 98.31 75 TYR A CA 1
ATOM 604 C C . TYR A 1 75 ? 0.815 7.484 -15.522 1.00 98.31 75 TYR A C 1
ATOM 606 O O . TYR A 1 75 ? -0.021 8.357 -15.325 1.00 98.31 75 TYR A O 1
ATOM 614 N N . THR A 1 76 ? 1.256 7.208 -16.755 1.00 98.25 76 THR A N 1
ATOM 615 C CA . THR A 1 76 ? 0.791 7.896 -17.968 1.00 98.25 76 THR A CA 1
ATOM 616 C C . THR A 1 76 ? -0.668 7.622 -18.319 1.00 98.25 76 THR A C 1
ATOM 618 O O . THR A 1 76 ? -1.217 8.340 -19.151 1.00 98.25 76 THR A O 1
ATOM 621 N N . ASP A 1 77 ? -1.297 6.620 -17.699 1.00 98.50 77 ASP A N 1
ATOM 622 C CA . ASP A 1 77 ? -2.730 6.349 -17.861 1.00 98.50 77 ASP A CA 1
ATOM 623 C C . ASP A 1 77 ? -3.602 7.371 -17.102 1.00 98.50 77 ASP A C 1
ATOM 625 O O . ASP A 1 77 ? -4.815 7.427 -17.300 1.00 98.50 77 ASP A O 1
ATOM 629 N N . PHE A 1 78 ? -2.982 8.220 -16.273 1.00 98.69 78 PHE A N 1
ATOM 630 C CA . PHE A 1 78 ? -3.603 9.353 -15.595 1.00 98.69 78 PHE A CA 1
ATOM 631 C C . PHE A 1 78 ? -3.115 10.660 -16.235 1.00 98.69 78 PHE A C 1
ATOM 633 O O . PHE A 1 78 ? -1.957 11.051 -16.073 1.00 98.69 78 PHE A O 1
ATOM 640 N N . GLU A 1 79 ? -3.990 11.394 -16.932 1.00 98.31 79 GLU A N 1
ATOM 641 C CA . GLU A 1 79 ? -3.598 12.631 -17.639 1.00 98.31 79 GLU A CA 1
ATOM 642 C C . GLU A 1 79 ? -3.010 13.703 -16.699 1.00 98.31 79 GLU A C 1
ATOM 644 O O . GLU A 1 79 ? -2.133 14.487 -17.078 1.00 98.31 79 GLU A O 1
ATOM 649 N N . TRP A 1 80 ? -3.471 13.720 -15.448 1.00 98.19 80 TRP A N 1
ATOM 650 C CA . TRP A 1 80 ? -3.029 14.643 -14.405 1.00 98.19 80 TRP A CA 1
ATOM 651 C C . TRP A 1 80 ? -1.727 14.210 -13.714 1.00 98.19 80 TRP A C 1
ATOM 653 O O . TRP A 1 80 ? -1.146 15.012 -12.978 1.00 98.19 80 TRP A O 1
ATOM 663 N N . ALA A 1 81 ? -1.232 12.990 -13.947 1.00 98.12 81 ALA A N 1
ATOM 664 C CA . ALA A 1 81 ? 0.001 12.494 -13.345 1.00 98.12 81 ALA A CA 1
ATOM 665 C C . ALA A 1 81 ? 1.239 12.913 -14.148 1.00 98.12 81 ALA A C 1
ATOM 667 O O . ALA A 1 81 ? 1.252 12.976 -15.384 1.00 98.12 81 ALA A O 1
ATOM 668 N N . LYS A 1 82 ? 2.309 13.230 -13.422 1.00 97.00 82 LYS A N 1
ATOM 669 C CA . LYS A 1 82 ? 3.597 13.667 -13.963 1.00 97.00 82 LYS A CA 1
ATOM 670 C C . LYS A 1 82 ? 4.622 12.535 -14.029 1.00 97.00 82 LYS A C 1
ATOM 672 O O . LYS A 1 82 ? 5.453 12.570 -14.933 1.00 97.00 82 LYS A O 1
ATOM 677 N N . GLY A 1 83 ? 4.575 11.595 -13.089 1.00 96.50 83 GLY A N 1
ATOM 678 C CA . GLY A 1 83 ? 5.563 10.532 -12.928 1.00 96.50 83 GLY A CA 1
ATOM 679 C C . GLY A 1 83 ? 5.386 9.786 -11.610 1.00 96.50 83 GLY A C 1
ATOM 680 O O . GLY A 1 83 ? 4.412 10.032 -10.893 1.00 96.50 83 GLY A O 1
ATOM 681 N N . ASP A 1 84 ? 6.375 8.941 -11.311 1.00 95.19 84 ASP A N 1
ATOM 682 C CA . ASP A 1 84 ? 6.575 8.291 -10.016 1.00 95.19 84 ASP A CA 1
ATOM 683 C C . ASP A 1 84 ? 5.474 7.274 -9.671 1.00 95.19 84 ASP A C 1
ATOM 685 O O . ASP A 1 84 ? 4.633 7.509 -8.809 1.00 95.19 84 ASP A O 1
ATOM 689 N N . ALA A 1 85 ? 5.467 6.133 -10.367 1.00 97.81 85 ALA A N 1
ATOM 690 C CA . ALA A 1 85 ? 4.560 5.014 -10.099 1.00 97.81 85 ALA A CA 1
ATOM 691 C C . ALA A 1 85 ? 4.946 4.272 -8.799 1.00 97.81 85 ALA A C 1
ATOM 693 O O . ALA A 1 85 ? 5.473 3.160 -8.840 1.00 97.81 85 ALA A O 1
ATOM 694 N N . TRP A 1 86 ? 4.721 4.921 -7.654 1.00 98.38 86 TRP A N 1
ATOM 695 C CA . TRP A 1 86 ? 5.068 4.454 -6.304 1.00 98.38 86 TRP A CA 1
ATOM 696 C C . TRP A 1 86 ? 4.072 3.417 -5.745 1.00 98.38 86 TRP A C 1
ATOM 698 O O . TRP A 1 86 ? 3.146 2.996 -6.438 1.00 98.38 86 TRP A O 1
ATOM 708 N N . ALA A 1 87 ? 4.275 2.965 -4.503 1.00 98.62 87 ALA A N 1
ATOM 709 C CA . ALA A 1 87 ? 3.585 1.835 -3.874 1.00 98.62 87 ALA A CA 1
ATOM 710 C C . ALA A 1 87 ? 2.054 1.866 -4.016 1.00 98.62 87 ALA A C 1
ATOM 712 O O . ALA A 1 87 ? 1.392 2.725 -3.452 1.00 98.62 87 ALA A O 1
ATOM 713 N N . ALA A 1 88 ? 1.468 0.909 -4.733 1.00 98.75 88 ALA A N 1
ATOM 714 C CA . ALA A 1 88 ? 0.027 0.854 -4.981 1.00 98.75 88 ALA A CA 1
ATOM 715 C C . ALA A 1 88 ? -0.627 -0.338 -4.283 1.00 98.75 88 ALA A C 1
ATOM 717 O O . ALA A 1 88 ? 0.007 -1.374 -4.114 1.00 98.75 88 ALA A O 1
ATOM 718 N N . GLN A 1 89 ? -1.926 -0.251 -3.983 1.00 98.94 89 GLN A N 1
ATOM 719 C CA . GLN A 1 89 ? -2.711 -1.397 -3.516 1.00 98.94 89 GLN A CA 1
ATOM 720 C C . GLN A 1 89 ? -3.997 -1.562 -4.329 1.00 98.94 89 GLN A C 1
ATOM 722 O O . GLN A 1 89 ? -4.733 -0.604 -4.566 1.00 98.94 89 GLN A O 1
ATOM 727 N N . CYS A 1 90 ? -4.287 -2.805 -4.727 1.00 98.88 90 CYS A N 1
ATOM 728 C CA . CYS A 1 90 ? -5.532 -3.174 -5.392 1.00 98.88 90 CYS A CA 1
ATOM 729 C C . CYS A 1 90 ? -6.476 -3.936 -4.453 1.00 98.88 90 CYS A C 1
ATOM 731 O O . CYS A 1 90 ? -6.035 -4.744 -3.632 1.00 98.88 90 CYS A O 1
ATOM 733 N N . ILE A 1 91 ? -7.780 -3.699 -4.600 1.00 98.88 91 ILE A N 1
ATOM 734 C CA . ILE A 1 91 ? -8.841 -4.431 -3.906 1.00 98.88 91 ILE A CA 1
ATOM 735 C C . ILE A 1 91 ? -10.025 -4.693 -4.837 1.00 98.88 91 ILE A C 1
ATOM 737 O O . ILE A 1 91 ? -10.344 -3.880 -5.706 1.00 98.88 91 ILE A O 1
ATOM 741 N N . GLU A 1 92 ? -10.699 -5.823 -4.640 1.00 98.75 92 GLU A N 1
ATOM 742 C CA . GLU A 1 92 ? -11.954 -6.133 -5.321 1.00 98.75 92 GLU A CA 1
ATOM 743 C C . GLU A 1 92 ? -13.151 -5.689 -4.476 1.00 98.75 92 GLU A C 1
ATOM 745 O O . GLU A 1 92 ? -13.181 -5.898 -3.260 1.00 98.75 92 GLU A O 1
ATOM 750 N N . ARG A 1 93 ? -14.152 -5.088 -5.126 1.00 98.44 93 ARG A N 1
ATOM 751 C CA . ARG A 1 93 ? -15.470 -4.849 -4.535 1.00 98.44 93 ARG A CA 1
ATOM 752 C C . ARG A 1 93 ? -16.542 -4.851 -5.622 1.00 98.44 93 ARG A C 1
ATOM 754 O O . ARG A 1 93 ? -16.458 -4.107 -6.593 1.00 98.44 93 ARG A O 1
ATOM 761 N N . GLY A 1 94 ? -17.590 -5.651 -5.440 1.00 97.00 94 GLY A N 1
ATOM 762 C CA . GLY A 1 94 ? -18.765 -5.620 -6.318 1.00 97.00 94 GLY A CA 1
ATOM 763 C C . GLY A 1 94 ? -18.489 -6.040 -7.769 1.00 97.00 94 GLY A C 1
ATOM 764 O O . GLY A 1 94 ? -19.166 -5.567 -8.679 1.00 97.00 94 GLY A O 1
ATOM 765 N N . GLY A 1 95 ? -17.503 -6.908 -8.001 1.00 97.69 95 GLY A N 1
ATOM 766 C CA . GLY A 1 95 ? -17.092 -7.368 -9.329 1.00 97.69 95 GLY A CA 1
ATOM 767 C C . GLY A 1 95 ? -16.197 -6.386 -10.088 1.00 97.69 95 GLY A C 1
ATOM 768 O O . GLY A 1 95 ? -15.962 -6.587 -11.279 1.00 97.69 95 GLY A O 1
ATOM 769 N N . LYS A 1 96 ? -15.716 -5.329 -9.426 1.00 98.75 96 LYS A N 1
ATOM 770 C CA . LYS A 1 96 ? -14.747 -4.361 -9.952 1.00 98.75 96 LYS A CA 1
ATOM 771 C C . LYS A 1 96 ? -13.476 -4.380 -9.114 1.00 98.75 96 LYS A C 1
ATOM 773 O O . LYS A 1 96 ? -13.501 -4.727 -7.935 1.00 98.75 96 LYS A O 1
ATOM 778 N N . PHE A 1 97 ? -12.377 -3.966 -9.729 1.00 98.94 97 PHE A N 1
ATOM 779 C CA . PHE A 1 97 ? -11.057 -3.899 -9.116 1.00 98.94 97 PHE A CA 1
ATOM 780 C C . PHE A 1 97 ? -10.603 -2.451 -9.057 1.00 98.94 97 PHE A C 1
ATOM 782 O O . PHE A 1 97 ? -10.604 -1.769 -10.079 1.00 98.94 97 PHE A O 1
ATOM 789 N N . TYR A 1 98 ? -10.216 -2.003 -7.871 1.00 98.94 98 TYR A N 1
ATOM 790 C CA . TYR A 1 98 ? -9.830 -0.627 -7.589 1.00 98.94 98 TYR A CA 1
ATOM 791 C C . TYR A 1 98 ? -8.363 -0.616 -7.201 1.00 98.94 98 TYR A C 1
ATOM 793 O O . TYR A 1 98 ? -7.998 -1.188 -6.176 1.00 98.94 98 TYR A O 1
ATOM 801 N N . MET A 1 99 ? -7.524 -0.019 -8.040 1.00 98.94 99 MET A N 1
ATOM 802 C CA . MET A 1 99 ? -6.096 0.132 -7.789 1.00 98.94 99 MET A CA 1
ATOM 803 C C . MET A 1 99 ? -5.820 1.566 -7.346 1.00 98.94 99 MET A C 1
ATOM 805 O O . MET A 1 99 ? -5.922 2.493 -8.148 1.00 98.94 99 MET A O 1
ATOM 809 N N . TYR A 1 100 ? -5.508 1.745 -6.064 1.00 98.94 100 TYR A N 1
ATOM 810 C CA . TYR A 1 100 ? -5.118 3.034 -5.502 1.00 98.94 100 TYR A CA 1
ATOM 811 C C . TYR A 1 100 ? -3.631 3.233 -5.722 1.00 98.94 100 TYR A C 1
ATOM 813 O O . TYR A 1 100 ? -2.834 2.364 -5.367 1.00 98.94 100 TYR A O 1
ATOM 821 N N . VAL A 1 101 ? -3.272 4.367 -6.315 1.00 98.88 101 VAL A N 1
ATOM 822 C CA . VAL A 1 101 ? -1.904 4.645 -6.748 1.00 98.88 101 VAL A CA 1
ATOM 823 C C . VAL A 1 101 ? -1.438 6.001 -6.228 1.00 98.88 101 VAL A C 1
ATOM 825 O O . VAL A 1 101 ? -2.172 6.980 -6.357 1.00 98.88 101 VAL A O 1
ATOM 828 N N . PRO A 1 102 ? -0.236 6.098 -5.659 1.00 98.38 102 PRO A N 1
ATOM 829 C CA . PRO A 1 102 ? 0.419 7.365 -5.408 1.00 98.38 102 PRO A CA 1
ATOM 830 C C . PRO A 1 102 ? 1.274 7.759 -6.613 1.00 98.38 102 PRO A C 1
ATOM 832 O O . PRO A 1 102 ? 2.032 6.947 -7.139 1.00 98.38 102 PRO A O 1
ATOM 835 N N . VAL A 1 103 ? 1.137 9.009 -7.051 1.00 98.06 103 VAL A N 1
ATOM 836 C CA . VAL A 1 103 ? 1.917 9.598 -8.152 1.00 98.06 103 VAL A CA 1
ATOM 837 C C . VAL A 1 103 ? 2.179 11.076 -7.884 1.00 98.06 103 VAL A C 1
ATOM 839 O O . VAL A 1 103 ? 1.463 11.718 -7.109 1.00 98.06 103 VAL A O 1
ATOM 842 N N . ILE A 1 104 ? 3.163 11.662 -8.567 1.00 97.31 104 ILE A N 1
ATOM 843 C CA . ILE A 1 104 ? 3.332 13.119 -8.552 1.00 97.31 104 ILE A CA 1
ATOM 844 C C . ILE A 1 104 ? 2.297 13.773 -9.471 1.00 97.31 104 ILE A C 1
ATOM 846 O O . ILE A 1 104 ? 2.243 13.502 -10.671 1.00 97.31 104 ILE A O 1
ATOM 850 N N . SER A 1 105 ? 1.503 14.695 -8.929 1.00 96.75 105 SER A N 1
ATOM 851 C CA . SER A 1 105 ? 0.514 15.474 -9.680 1.00 96.75 105 SER A CA 1
ATOM 852 C C . SER A 1 105 ? 1.160 16.597 -10.499 1.00 96.75 105 SER A C 1
ATOM 854 O O . SER A 1 105 ? 2.039 17.324 -10.022 1.00 96.75 105 SER A O 1
ATOM 856 N N . ARG A 1 106 ? 0.674 16.804 -11.729 1.00 96.69 106 ARG A N 1
ATOM 857 C CA . ARG A 1 106 ? 1.032 17.954 -12.581 1.00 96.69 106 ARG A CA 1
ATOM 858 C C . ARG A 1 106 ? 0.532 19.284 -12.036 1.00 96.69 106 ARG A C 1
ATOM 860 O O . ARG A 1 106 ? 1.114 20.312 -12.368 1.00 96.69 106 ARG A O 1
ATOM 867 N N . GLU A 1 107 ? -0.535 19.271 -11.241 1.00 92.31 107 GLU A N 1
ATOM 868 C CA . GLU A 1 107 ? -1.191 20.488 -10.758 1.00 92.31 107 GLU A CA 1
ATOM 869 C C . GLU A 1 107 ? -0.263 21.308 -9.857 1.00 92.31 107 GLU A C 1
ATOM 871 O O . GLU A 1 107 ? -0.176 22.529 -9.984 1.00 92.31 107 GLU A O 1
ATOM 876 N N . ASN A 1 108 ? 0.469 20.634 -8.969 1.00 93.12 108 ASN A N 1
ATOM 877 C CA . ASN A 1 108 ? 1.271 21.290 -7.939 1.00 93.12 108 ASN A CA 1
ATOM 878 C C . ASN A 1 108 ? 2.658 20.660 -7.708 1.00 93.12 108 ASN A C 1
ATOM 880 O O . ASN A 1 108 ? 3.381 21.141 -6.834 1.00 93.12 108 ASN A O 1
ATOM 884 N N . ASN A 1 109 ? 3.063 19.646 -8.490 1.00 94.69 109 ASN A N 1
ATOM 885 C CA . ASN A 1 109 ? 4.317 18.894 -8.313 1.00 94.69 109 ASN A CA 1
ATOM 886 C C . ASN A 1 109 ? 4.440 18.204 -6.941 1.00 94.69 109 ASN A C 1
ATOM 888 O O . ASN A 1 109 ? 5.539 18.110 -6.393 1.00 94.69 109 ASN A O 1
ATOM 892 N N . ARG A 1 110 ? 3.328 17.734 -6.372 1.00 95.56 110 ARG A N 1
ATOM 893 C CA . ARG A 1 110 ? 3.310 17.024 -5.086 1.00 95.56 110 ARG A CA 1
ATOM 894 C C . ARG A 1 110 ? 2.642 15.660 -5.215 1.00 95.56 110 ARG A C 1
ATOM 896 O O . ARG A 1 110 ? 1.939 15.419 -6.198 1.00 95.56 110 ARG A O 1
ATOM 903 N N . GLY A 1 111 ? 2.871 14.796 -4.225 1.00 96.75 111 GLY A N 1
ATOM 904 C CA . GLY A 1 111 ? 2.197 13.503 -4.123 1.00 96.75 111 GLY A CA 1
ATOM 905 C C . GLY A 1 111 ? 0.679 13.663 -4.152 1.00 96.75 111 GLY A C 1
ATOM 906 O O . GLY A 1 111 ? 0.134 14.683 -3.719 1.00 96.75 111 GLY A O 1
ATOM 907 N N . ALA A 1 112 ? 0.009 12.678 -4.727 1.0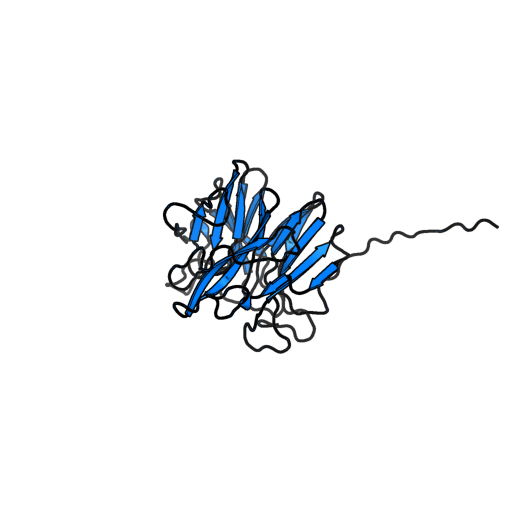0 98.19 112 ALA A N 1
ATOM 908 C CA . ALA A 1 112 ? -1.435 12.597 -4.813 1.00 98.19 112 ALA A CA 1
ATOM 909 C C . ALA A 1 112 ? -1.851 11.131 -4.915 1.00 98.19 112 ALA A C 1
ATOM 911 O O . ALA A 1 112 ? -1.180 10.338 -5.575 1.00 98.19 112 ALA A O 1
ATOM 912 N N . ILE A 1 113 ? -2.993 10.795 -4.317 1.00 98.75 113 ILE A N 1
ATOM 913 C CA . ILE A 1 113 ? -3.589 9.467 -4.431 1.00 98.75 113 ILE A CA 1
ATOM 914 C C . ILE A 1 113 ? -4.604 9.478 -5.572 1.00 98.75 113 ILE A C 1
ATOM 916 O O . ILE A 1 113 ? -5.606 10.193 -5.519 1.00 98.75 113 ILE A O 1
ATOM 920 N N . GLY A 1 114 ? -4.347 8.680 -6.602 1.00 98.75 114 GLY A N 1
ATOM 921 C CA . GLY A 1 114 ? -5.286 8.324 -7.659 1.00 98.75 114 GLY A CA 1
ATOM 922 C C . GLY A 1 114 ? -5.993 6.998 -7.380 1.00 98.75 114 GLY A C 1
ATOM 923 O O . GLY A 1 114 ? -5.614 6.237 -6.487 1.00 98.75 114 GLY A O 1
ATOM 924 N N . VAL A 1 115 ? -7.016 6.704 -8.179 1.00 98.88 115 VAL A N 1
ATOM 925 C CA . VAL A 1 115 ? -7.669 5.392 -8.229 1.00 98.88 115 VAL A CA 1
ATOM 926 C C . VAL A 1 115 ? -7.931 5.030 -9.684 1.00 98.88 115 VAL A C 1
ATOM 928 O O . VAL A 1 115 ? -8.473 5.842 -10.426 1.00 98.88 115 VAL A O 1
ATOM 931 N N . ALA A 1 116 ? -7.554 3.823 -10.096 1.00 98.94 116 ALA A N 1
ATOM 932 C CA . ALA A 1 116 ? -7.955 3.252 -11.376 1.00 98.94 116 ALA A CA 1
ATOM 933 C C . ALA A 1 116 ? -8.919 2.082 -11.174 1.00 98.94 116 ALA A C 1
ATOM 935 O O . ALA A 1 116 ? -8.840 1.361 -10.177 1.00 98.94 116 ALA A O 1
ATOM 936 N N . VAL A 1 117 ? -9.820 1.883 -12.135 1.00 98.88 117 VAL A N 1
ATOM 937 C CA . VAL A 1 117 ? -10.865 0.853 -12.089 1.00 98.88 117 VAL A CA 1
ATOM 938 C C . VAL A 1 117 ? -10.685 -0.141 -13.228 1.00 98.88 117 VAL A C 1
ATOM 940 O O . VAL A 1 117 ? -10.447 0.245 -14.371 1.00 98.88 117 VAL A O 1
ATOM 943 N N . GLY A 1 118 ? -10.821 -1.428 -12.922 1.00 98.69 118 GLY A N 1
ATOM 944 C CA . GLY A 1 118 ? -10.789 -2.520 -13.890 1.00 98.69 118 GLY A CA 1
ATOM 945 C C . GLY A 1 118 ? -11.934 -3.512 -13.690 1.00 98.69 118 GLY A C 1
ATOM 946 O O . GLY A 1 118 ? -12.488 -3.648 -12.598 1.00 98.69 118 GLY A O 1
ATOM 947 N N . ASP A 1 119 ? -12.264 -4.241 -14.756 1.00 98.31 119 ASP A N 1
ATOM 948 C CA . ASP A 1 119 ? -13.271 -5.319 -14.748 1.00 98.31 119 ASP A CA 1
ATOM 949 C C . ASP A 1 119 ? -12.679 -6.690 -14.389 1.00 98.31 119 ASP A C 1
ATOM 951 O O . ASP A 1 119 ? -13.393 -7.682 -14.242 1.00 98.31 119 ASP A O 1
ATOM 955 N N . SER A 1 120 ? -11.355 -6.762 -14.273 1.00 98.44 120 SER A N 1
ATOM 956 C CA . SER A 1 120 ? -10.611 -7.962 -13.915 1.00 98.44 120 SER A CA 1
ATOM 957 C C . SER A 1 120 ? -9.386 -7.574 -13.079 1.00 98.44 120 SER A C 1
ATOM 959 O O . SER A 1 120 ? -8.937 -6.427 -13.169 1.00 98.44 120 SER A O 1
ATOM 961 N N . PRO A 1 121 ? -8.783 -8.508 -12.320 1.00 98.06 121 PRO A N 1
ATOM 962 C CA . PRO A 1 121 ? -7.554 -8.211 -11.586 1.00 98.06 121 PRO A CA 1
ATOM 963 C C . PRO A 1 121 ? -6.385 -7.880 -12.532 1.00 98.06 121 PRO A C 1
ATOM 965 O O . PRO A 1 121 ? -5.418 -7.251 -12.118 1.00 98.06 121 PRO A O 1
ATOM 968 N N . LEU A 1 122 ? -6.471 -8.273 -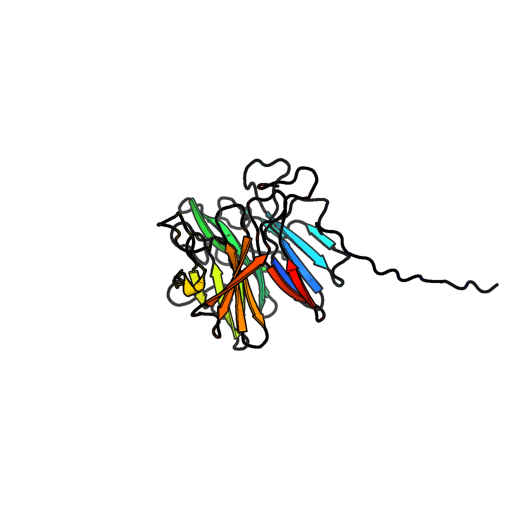13.808 1.00 98.06 122 LEU A N 1
ATOM 969 C CA . LEU A 1 122 ? -5.469 -7.981 -14.837 1.00 98.06 122 LEU A CA 1
ATOM 970 C C . LEU A 1 122 ? -5.719 -6.634 -15.545 1.00 98.06 122 LEU A C 1
ATOM 972 O O . LEU A 1 122 ? -4.981 -6.287 -16.462 1.00 98.06 122 LEU A O 1
ATOM 976 N N . GLY A 1 123 ? -6.781 -5.908 -15.183 1.00 95.38 123 GLY A N 1
ATOM 977 C CA . GLY A 1 123 ? -7.260 -4.759 -15.945 1.00 95.38 123 GLY A CA 1
ATOM 978 C C . GLY A 1 123 ? -8.067 -5.159 -17.201 1.00 95.38 123 GLY A C 1
ATOM 979 O O . GLY A 1 123 ? -8.723 -6.208 -17.190 1.00 95.38 123 GLY A O 1
ATOM 980 N N . PRO A 1 124 ? -8.061 -4.337 -18.272 1.00 97.25 124 PRO A N 1
ATOM 981 C CA . PRO A 1 124 ? -7.384 -3.043 -18.339 1.00 97.25 124 PRO A CA 1
ATOM 982 C C . PRO A 1 124 ? -7.942 -2.087 -17.280 1.00 97.25 124 PRO A C 1
ATOM 984 O O . PRO A 1 124 ? -9.152 -2.030 -17.057 1.00 97.25 124 PRO A O 1
ATOM 987 N N . PHE A 1 125 ? -7.042 -1.383 -16.603 1.00 98.81 125 PHE A N 1
ATOM 988 C CA . PHE A 1 125 ? -7.393 -0.342 -15.648 1.00 98.81 125 PHE A CA 1
ATOM 989 C C . PHE A 1 125 ? -7.563 0.998 -16.379 1.00 98.81 125 PHE A C 1
ATOM 991 O O . PHE A 1 125 ? -6.903 1.243 -17.386 1.00 98.81 125 PHE A O 1
ATOM 998 N N . HIS A 1 126 ? -8.451 1.858 -15.886 1.00 98.62 126 HIS A N 1
ATOM 999 C CA . HIS A 1 126 ? -8.627 3.226 -16.383 1.00 98.62 126 HIS A CA 1
ATOM 1000 C C . HIS A 1 126 ? -8.867 4.197 -15.224 1.00 98.62 126 HIS A C 1
ATOM 1002 O O . HIS A 1 126 ? -9.437 3.795 -14.210 1.00 98.62 126 HIS A O 1
ATOM 1008 N N . ASP A 1 127 ? -8.466 5.461 -15.378 1.00 98.81 127 ASP A N 1
ATOM 1009 C CA . ASP A 1 127 ? -8.803 6.545 -14.447 1.00 98.81 127 ASP A CA 1
ATOM 1010 C C . ASP A 1 127 ? -10.276 6.962 -14.643 1.00 98.81 127 ASP A C 1
ATOM 1012 O O . ASP A 1 127 ? -10.619 7.510 -15.696 1.00 98.81 127 ASP A O 1
ATOM 1016 N N . PRO A 1 128 ? -11.175 6.715 -13.672 1.00 98.62 128 PRO A N 1
ATOM 1017 C CA . PRO A 1 128 ? -12.573 7.110 -13.790 1.00 98.62 128 PRO A CA 1
ATOM 1018 C C . PRO A 1 128 ? -12.815 8.570 -13.373 1.00 98.62 128 PRO A C 1
ATOM 1020 O O . PRO A 1 128 ? -13.905 9.092 -13.610 1.00 98.62 128 PRO A O 1
ATOM 1023 N N . LEU A 1 129 ? -11.853 9.218 -12.703 1.00 98.62 129 LEU A N 1
ATOM 1024 C CA . LEU A 1 129 ? -12.019 10.540 -12.098 1.00 98.62 129 LEU A CA 1
ATOM 1025 C C . LEU A 1 129 ? -11.445 11.658 -12.970 1.00 98.62 129 LEU A C 1
ATOM 1027 O O . LEU A 1 129 ? -11.967 12.775 -12.938 1.00 98.62 129 LEU A O 1
ATOM 1031 N N . GLY A 1 130 ? -10.360 11.384 -13.699 1.00 98.44 130 GLY A N 1
ATOM 1032 C CA . GLY A 1 130 ? -9.601 12.399 -14.437 1.00 98.44 130 GLY A CA 1
ATOM 1033 C C . GLY A 1 130 ? -8.916 13.424 -13.524 1.00 98.44 130 GLY A C 1
ATOM 1034 O O . GLY A 1 130 ? -8.539 14.505 -13.977 1.00 98.44 130 GLY A O 1
ATOM 1035 N N . LYS A 1 131 ? -8.798 13.118 -12.227 1.00 98.19 131 LYS A N 1
ATOM 1036 C CA . LYS A 1 131 ? -8.186 13.948 -11.179 1.00 98.19 131 LYS A CA 1
ATOM 1037 C C . LYS A 1 131 ? -7.778 13.077 -9.979 1.00 98.19 131 LYS A C 1
ATOM 1039 O O . LYS A 1 131 ? -8.300 11.966 -9.850 1.00 98.19 131 LYS A O 1
ATOM 1044 N N . PRO A 1 132 ? -6.938 13.581 -9.057 1.00 98.19 132 PRO A N 1
ATOM 1045 C CA . PRO A 1 132 ? -6.676 12.903 -7.791 1.00 98.19 132 PRO A CA 1
ATOM 1046 C C . PRO A 1 132 ? -7.954 12.575 -7.005 1.00 98.19 132 PRO A C 1
ATOM 1048 O O . PRO A 1 132 ? -8.875 13.394 -6.929 1.00 98.19 132 PRO A O 1
ATOM 1051 N N . LEU A 1 133 ? -7.973 11.406 -6.362 1.00 98.62 133 LEU A N 1
ATOM 1052 C CA . LEU A 1 133 ? -8.965 11.055 -5.344 1.00 98.62 133 LEU A CA 1
ATOM 1053 C C . LEU A 1 133 ? -8.705 11.853 -4.064 1.00 98.62 133 LEU A C 1
ATOM 1055 O O . LEU A 1 133 ? -9.624 12.452 -3.509 1.00 98.62 133 LEU A O 1
ATOM 1059 N N . ALA A 1 134 ? -7.452 11.876 -3.612 1.00 97.62 134 ALA A N 1
ATOM 1060 C CA . ALA A 1 134 ? -7.025 12.643 -2.452 1.00 97.62 134 ALA A CA 1
ATOM 1061 C C . ALA A 1 134 ? -5.707 13.359 -2.742 1.00 97.62 134 ALA A C 1
ATOM 1063 O O . ALA A 1 134 ? -4.782 12.792 -3.322 1.00 97.62 134 ALA A O 1
ATOM 1064 N N . GLN A 1 135 ? -5.631 14.614 -2.311 1.00 94.94 135 GLN A N 1
ATOM 1065 C CA . GLN A 1 135 ? -4.415 15.403 -2.367 1.00 94.94 135 GLN A CA 1
ATOM 1066 C C . GLN A 1 135 ? -4.428 16.425 -1.227 1.00 94.94 135 GLN A C 1
ATOM 1068 O O . GLN A 1 135 ? -5.373 17.200 -1.081 1.00 94.94 135 GLN A O 1
ATOM 1073 N N . THR A 1 136 ? -3.396 16.382 -0.395 1.00 88.81 136 THR A N 1
ATOM 1074 C CA . THR A 1 136 ? -3.153 17.265 0.740 1.00 88.81 136 THR A CA 1
ATOM 1075 C C . THR A 1 136 ? -1.949 18.160 0.432 1.00 88.81 136 THR A C 1
ATOM 1077 O O . THR A 1 136 ? -1.955 18.882 -0.565 1.00 88.81 136 THR A O 1
ATOM 1080 N N . ASP A 1 137 ? -0.932 18.160 1.294 1.00 81.25 137 ASP A N 1
ATOM 1081 C CA . ASP A 1 137 ? 0.287 18.922 1.098 1.00 81.25 137 ASP A CA 1
ATOM 1082 C C . ASP A 1 137 ? 1.315 18.134 0.292 1.00 81.25 137 ASP A C 1
ATOM 1084 O O . ASP A 1 137 ? 1.321 18.252 -0.921 1.00 81.25 137 ASP A O 1
ATOM 1088 N N . TRP A 1 138 ? 2.233 17.414 0.933 1.00 81.06 138 TRP A N 1
ATOM 1089 C CA . TRP A 1 138 ? 3.358 16.750 0.254 1.00 81.06 138 TRP A CA 1
ATOM 1090 C C . TRP A 1 138 ? 3.348 15.234 0.400 1.00 81.06 138 TRP A C 1
ATOM 1092 O O . TRP A 1 138 ? 3.907 14.534 -0.436 1.00 81.06 138 TRP A O 1
ATOM 1102 N N . GLY A 1 139 ? 2.748 14.751 1.481 1.00 90.94 139 GLY A N 1
ATOM 1103 C CA . GLY A 1 139 ? 2.955 13.407 1.986 1.00 90.94 139 GLY A CA 1
ATOM 1104 C C . GLY A 1 139 ? 1.958 12.379 1.503 1.00 90.94 139 GLY A C 1
ATOM 1105 O O . GLY A 1 139 ? 1.709 11.436 2.241 1.00 90.94 139 GLY A O 1
ATOM 1106 N N . ASP A 1 140 ? 1.331 12.583 0.347 1.00 97.75 140 ASP A N 1
ATOM 1107 C CA . ASP A 1 140 ? 0.288 11.687 -0.144 1.00 97.75 140 ASP A CA 1
ATOM 1108 C C . ASP A 1 140 ? 0.891 10.546 -0.964 1.00 97.75 140 ASP A C 1
ATOM 1110 O O . ASP A 1 140 ? 0.912 10.593 -2.194 1.00 97.75 140 ASP A O 1
ATOM 1114 N N . ILE A 1 141 ? 1.419 9.548 -0.252 1.00 98.50 141 ILE A N 1
ATOM 1115 C CA . ILE A 1 141 ? 2.033 8.337 -0.809 1.00 98.50 141 ILE A CA 1
ATOM 1116 C C . ILE A 1 141 ? 1.528 7.081 -0.096 1.00 98.50 141 ILE A C 1
ATOM 1118 O O . ILE A 1 141 ? 0.978 7.177 0.999 1.00 98.50 141 ILE A O 1
ATOM 1122 N N . ASP A 1 142 ? 1.764 5.920 -0.694 1.00 98.69 142 ASP A N 1
ATOM 1123 C CA . ASP A 1 142 ? 1.559 4.595 -0.101 1.00 98.69 142 ASP A CA 1
ATOM 1124 C C . ASP A 1 142 ? 0.130 4.334 0.415 1.00 98.69 142 ASP A C 1
ATOM 1126 O O . ASP A 1 142 ? -0.087 4.118 1.613 1.00 98.69 142 ASP A O 1
ATOM 1130 N N . PRO A 1 143 ? -0.891 4.388 -0.460 1.00 98.88 143 PRO A N 1
ATOM 1131 C CA . PRO A 1 143 ? -2.247 4.044 -0.090 1.00 98.88 143 PRO A CA 1
ATOM 1132 C C . PRO A 1 143 ? -2.364 2.574 0.322 1.00 98.88 143 PRO A C 1
ATOM 1134 O O . PRO A 1 143 ? -1.998 1.672 -0.431 1.00 98.88 143 PRO A O 1
ATOM 1137 N N . THR A 1 144 ? -3.017 2.338 1.459 1.00 98.94 144 THR A N 1
ATOM 1138 C CA . THR A 1 144 ? -3.573 1.036 1.818 1.00 98.94 144 THR A CA 1
ATOM 1139 C C . THR A 1 144 ? -5.081 1.081 1.956 1.00 98.94 144 THR A C 1
ATOM 1141 O O . THR A 1 144 ? -5.642 1.981 2.584 1.00 98.94 144 THR A O 1
ATOM 1144 N N . VAL A 1 145 ? -5.748 0.096 1.361 1.00 98.88 145 VAL A N 1
ATOM 1145 C CA . VAL A 1 145 ? -7.205 -0.018 1.347 1.00 98.88 145 VAL A CA 1
ATOM 1146 C C . VAL A 1 145 ? -7.666 -1.281 2.065 1.00 98.88 145 VAL A C 1
ATOM 1148 O O . VAL A 1 145 ? -7.095 -2.361 1.918 1.00 98.88 145 VAL A O 1
ATOM 1151 N N . PHE A 1 146 ? -8.741 -1.145 2.835 1.00 98.69 146 PHE A N 1
ATOM 1152 C CA . PHE A 1 146 ? -9.347 -2.232 3.593 1.00 98.69 146 PHE A CA 1
ATOM 1153 C C . PHE A 1 146 ? -10.871 -2.094 3.599 1.00 98.69 146 PHE A C 1
ATOM 1155 O O . PHE A 1 146 ? -11.390 -1.005 3.833 1.00 98.69 146 PHE A O 1
ATOM 1162 N N . VAL A 1 147 ? -11.595 -3.195 3.377 1.00 98.56 147 VAL A N 1
ATOM 1163 C CA . VAL A 1 147 ? -13.057 -3.263 3.540 1.00 98.56 147 VAL A CA 1
ATOM 1164 C C . VAL A 1 147 ? -13.355 -4.070 4.797 1.00 98.56 147 VAL A C 1
ATOM 1166 O O . VAL A 1 147 ? -12.988 -5.240 4.885 1.00 98.56 147 VAL A O 1
ATOM 1169 N N . ASP A 1 148 ? -13.997 -3.440 5.776 1.00 98.38 148 ASP A N 1
ATOM 1170 C CA . ASP A 1 148 ? -14.321 -4.072 7.050 1.00 98.38 148 ASP A CA 1
ATOM 1171 C C . ASP A 1 148 ? -15.558 -4.978 6.953 1.00 98.38 148 ASP A C 1
ATOM 1173 O O . ASP A 1 148 ? -16.353 -4.893 6.018 1.00 98.38 148 ASP A O 1
ATOM 1177 N N . ASP A 1 149 ? -15.764 -5.821 7.967 1.00 97.38 149 ASP A N 1
ATOM 1178 C CA . ASP A 1 149 ? -16.859 -6.802 8.021 1.00 97.38 149 ASP A CA 1
ATOM 1179 C C . ASP A 1 149 ? -18.257 -6.153 7.953 1.00 97.38 149 ASP A C 1
ATOM 1181 O O . ASP A 1 149 ? -19.240 -6.812 7.618 1.00 97.38 149 ASP A O 1
ATOM 1185 N N . ASN A 1 150 ? -18.365 -4.866 8.298 1.00 97.25 150 ASN A N 1
ATOM 1186 C CA . ASN A 1 150 ? -19.600 -4.084 8.207 1.00 97.25 150 ASN A CA 1
ATOM 1187 C C . ASN A 1 150 ? -19.818 -3.439 6.821 1.00 97.25 150 ASN A C 1
ATOM 1189 O O . ASN A 1 150 ? -20.805 -2.729 6.642 1.00 97.25 150 ASN A O 1
ATOM 1193 N N . GLY A 1 151 ? -18.910 -3.654 5.865 1.00 97.94 151 GLY A N 1
ATOM 1194 C CA . GLY A 1 151 ? -18.946 -3.083 4.518 1.00 97.94 151 GLY A CA 1
ATOM 1195 C C . GLY A 1 151 ? -18.322 -1.689 4.385 1.00 97.94 151 GLY A C 1
ATOM 1196 O O . GLY A 1 15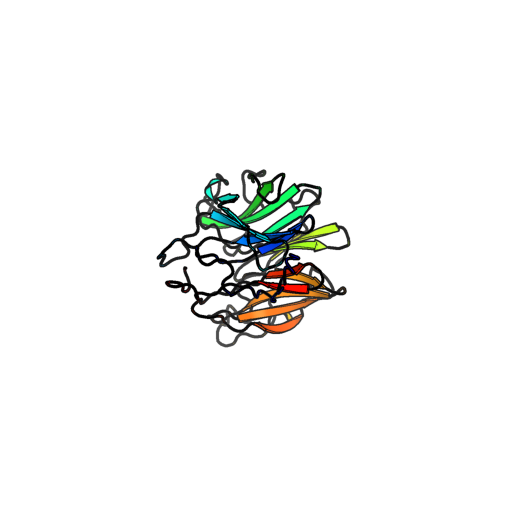1 ? -18.228 -1.179 3.266 1.00 97.94 151 GLY A O 1
ATOM 1197 N N . GLN A 1 152 ? -17.872 -1.059 5.473 1.00 98.56 152 GLN A N 1
ATOM 1198 C CA . GLN A 1 152 ? -17.171 0.222 5.396 1.00 98.56 152 GLN A CA 1
ATOM 1199 C C . GLN A 1 152 ? -15.765 0.016 4.827 1.00 98.56 152 GLN A C 1
ATOM 1201 O O . GLN A 1 152 ? -14.987 -0.788 5.338 1.00 98.56 152 GLN A O 1
ATOM 1206 N N . ALA A 1 153 ? -15.428 0.783 3.792 1.00 98.75 153 ALA A N 1
ATOM 1207 C CA . ALA A 1 153 ? -14.085 0.823 3.234 1.00 98.75 153 ALA A CA 1
ATOM 1208 C C . ALA A 1 153 ? -13.266 1.969 3.841 1.00 98.75 153 ALA A C 1
ATOM 1210 O O . ALA A 1 153 ? -13.782 3.065 4.070 1.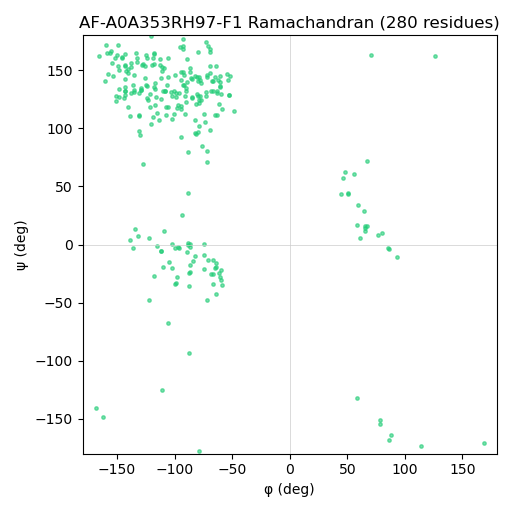00 98.75 153 ALA A O 1
ATOM 1211 N N . TYR A 1 154 ? -11.988 1.715 4.078 1.00 98.81 154 TYR A N 1
ATOM 1212 C CA . TYR A 1 154 ? -11.019 2.654 4.626 1.00 98.81 154 TYR A CA 1
ATOM 1213 C C . TYR A 1 154 ? -9.837 2.754 3.672 1.00 98.81 154 TYR A C 1
ATOM 1215 O O . TYR A 1 154 ? -9.368 1.731 3.177 1.00 98.81 154 TYR A O 1
ATOM 1223 N N . LEU A 1 155 ? -9.358 3.974 3.447 1.00 98.94 155 LEU A N 1
ATOM 1224 C CA . LEU A 1 155 ? -8.132 4.251 2.704 1.00 98.94 155 LEU A CA 1
ATOM 1225 C C . LEU A 1 155 ? -7.192 5.026 3.623 1.00 98.94 155 LEU A C 1
ATOM 1227 O O . LEU A 1 155 ? -7.554 6.115 4.060 1.00 98.94 155 LEU A O 1
ATOM 1231 N N . TYR A 1 156 ? -6.030 4.454 3.925 1.00 98.88 156 TYR A N 1
ATOM 1232 C CA . TYR A 1 156 ? -4.948 5.054 4.711 1.00 98.88 156 TYR A CA 1
ATOM 1233 C C . TYR A 1 156 ? -3.764 5.378 3.810 1.00 98.88 156 TYR A C 1
ATOM 1235 O O . TYR A 1 156 ? -3.587 4.688 2.816 1.00 98.88 156 TYR A O 1
ATOM 1243 N N . TRP A 1 157 ? -2.957 6.386 4.144 1.00 98.81 157 TRP A N 1
ATOM 1244 C CA . TRP A 1 157 ? -1.742 6.718 3.388 1.00 98.81 157 TRP A CA 1
ATOM 1245 C C . TRP A 1 157 ? -0.821 7.682 4.161 1.00 98.81 157 TRP A C 1
ATOM 1247 O O . TRP A 1 157 ? -1.274 8.381 5.076 1.00 98.81 157 TRP A O 1
ATOM 1257 N N . GLY A 1 158 ? 0.446 7.769 3.750 1.00 97.94 158 GLY A N 1
ATOM 1258 C CA . GLY A 1 158 ? 1.226 9.006 3.829 1.00 97.94 158 GLY A CA 1
ATOM 1259 C C . GLY A 1 158 ? 2.589 8.994 4.534 1.00 97.94 158 GLY A C 1
ATOM 1260 O O . GLY A 1 158 ? 2.894 8.114 5.332 1.00 97.94 158 GLY A O 1
ATOM 1261 N N . ASN A 1 159 ? 3.401 10.023 4.251 1.00 96.50 159 ASN A N 1
ATOM 1262 C CA . ASN A 1 159 ? 4.746 10.269 4.805 1.00 96.50 159 ASN A CA 1
ATOM 1263 C C . ASN A 1 159 ? 5.026 11.790 4.898 1.00 96.50 159 ASN A C 1
ATOM 1265 O O . ASN A 1 159 ? 4.860 12.494 3.907 1.00 96.50 159 ASN A O 1
ATOM 1269 N N . PRO A 1 160 ? 5.435 12.372 6.044 1.00 94.62 160 PRO A N 1
ATOM 1270 C CA . PRO A 1 160 ? 5.722 11.724 7.325 1.00 94.62 160 PRO A CA 1
ATOM 1271 C C . PRO A 1 160 ? 4.478 11.560 8.201 1.00 94.62 160 PRO A C 1
ATOM 1273 O O . PRO A 1 160 ? 4.563 11.081 9.328 1.00 94.62 160 PRO A O 1
ATOM 1276 N N . ASN A 1 161 ? 3.329 12.044 7.731 1.00 95.88 161 ASN A N 1
ATOM 1277 C CA . ASN A 1 161 ? 2.067 11.990 8.449 1.00 95.88 161 ASN A CA 1
ATOM 1278 C C . ASN A 1 161 ? 1.228 10.826 7.926 1.00 95.88 161 ASN A C 1
ATOM 1280 O O . ASN A 1 161 ? 1.215 10.581 6.726 1.00 95.88 161 ASN A O 1
ATOM 1284 N N . LEU A 1 162 ? 0.466 10.200 8.817 1.00 98.00 162 LEU A N 1
ATOM 1285 C CA . LEU A 1 162 ? -0.511 9.179 8.465 1.00 98.00 162 LEU A CA 1
ATOM 1286 C C . LEU A 1 162 ? -1.912 9.794 8.400 1.00 98.00 162 LEU A C 1
ATOM 1288 O O . LEU A 1 162 ? -2.354 10.460 9.345 1.00 98.00 162 LEU A O 1
ATOM 1292 N N . TYR A 1 163 ? -2.619 9.534 7.311 1.00 98.31 163 TYR A N 1
ATOM 1293 C CA . TYR A 1 163 ? -3.980 9.994 7.069 1.00 98.31 163 TYR A CA 1
ATOM 1294 C C . TYR A 1 163 ? -4.911 8.827 6.772 1.00 98.31 163 TYR A C 1
ATOM 1296 O O . TYR A 1 163 ? -4.452 7.749 6.396 1.00 98.31 163 TYR A O 1
ATOM 1304 N N . TYR A 1 164 ? -6.217 9.050 6.925 1.00 98.50 164 TYR A N 1
ATOM 1305 C CA . TYR A 1 164 ? -7.224 8.164 6.357 1.00 98.50 164 TYR A CA 1
ATOM 1306 C C . TYR A 1 164 ? -8.528 8.867 5.984 1.00 98.50 164 TYR A C 1
ATOM 1308 O O . TYR A 1 164 ? -8.841 9.955 6.478 1.00 98.50 164 TYR A O 1
ATOM 1316 N N . VAL A 1 165 ? -9.316 8.189 5.150 1.00 98.75 165 VAL A N 1
ATOM 1317 C CA . VAL A 1 165 ? -10.724 8.497 4.865 1.00 98.75 165 VAL A CA 1
ATOM 1318 C C . VAL A 1 165 ? -11.583 7.238 4.934 1.00 98.75 165 VAL A C 1
ATOM 1320 O O . VAL A 1 165 ? -11.091 6.113 4.816 1.00 98.75 165 VAL A O 1
ATOM 1323 N N . LYS A 1 166 ? -12.891 7.444 5.095 1.00 98.50 166 LYS A N 1
ATOM 1324 C CA . LYS A 1 166 ? -13.918 6.430 4.852 1.00 98.50 166 LYS A CA 1
ATOM 1325 C C . LYS A 1 166 ? -14.367 6.551 3.404 1.00 98.50 166 LYS A C 1
ATOM 1327 O O . LYS A 1 166 ? -14.964 7.557 3.039 1.00 98.50 166 LYS A O 1
ATOM 1332 N N . LEU A 1 167 ? -14.064 5.548 2.591 1.00 98.81 167 LEU A N 1
ATOM 1333 C CA . LEU A 1 167 ? -14.522 5.511 1.207 1.00 98.81 167 LEU A CA 1
ATOM 1334 C C . LEU A 1 167 ? -16.027 5.235 1.155 1.00 98.81 167 LEU A C 1
ATOM 1336 O O . LEU A 1 167 ? -16.564 4.470 1.964 1.00 98.81 167 LEU A O 1
ATOM 1340 N N . ASN A 1 168 ? -16.688 5.827 0.169 1.00 98.69 168 ASN A N 1
ATOM 1341 C CA . ASN A 1 168 ? -18.054 5.480 -0.190 1.00 98.69 168 ASN A CA 1
ATOM 1342 C C . ASN A 1 168 ? -18.099 4.078 -0.822 1.00 98.69 168 ASN A C 1
ATOM 1344 O O . ASN A 1 168 ? -17.073 3.488 -1.168 1.00 98.69 168 ASN A O 1
ATOM 1348 N N . GLU A 1 169 ? -19.301 3.517 -0.979 1.00 97.88 169 GLU A N 1
ATOM 1349 C CA . GLU A 1 169 ? -19.468 2.177 -1.564 1.00 97.88 169 GLU A CA 1
ATOM 1350 C C . GLU A 1 169 ? -18.956 2.071 -3.008 1.00 97.88 169 GLU A C 1
ATOM 1352 O O . GLU A 1 169 ? -18.584 0.980 -3.438 1.00 97.88 169 GLU A O 1
ATOM 1357 N N . ASP A 1 170 ? -18.902 3.192 -3.735 1.00 98.50 170 ASP A N 1
ATOM 1358 C CA . ASP A 1 170 ? -18.391 3.278 -5.107 1.00 98.50 170 ASP A CA 1
ATOM 1359 C C . ASP A 1 170 ? -16.864 3.107 -5.216 1.00 98.50 170 ASP A C 1
ATOM 1361 O O . ASP A 1 170 ? -16.362 2.904 -6.322 1.00 98.50 170 ASP A O 1
ATOM 1365 N N . MET A 1 171 ? -16.147 3.169 -4.082 1.00 98.88 171 MET A N 1
ATOM 1366 C CA . MET A 1 171 ? -14.688 3.070 -3.942 1.00 98.88 171 MET A CA 1
ATOM 1367 C C . MET A 1 171 ? -13.881 4.161 -4.669 1.00 98.88 171 MET A C 1
ATOM 1369 O O . MET A 1 171 ? -12.649 4.124 -4.658 1.00 98.88 171 MET A O 1
ATOM 1373 N N . ILE A 1 172 ? -14.546 5.152 -5.261 1.00 98.81 172 ILE A N 1
ATOM 1374 C CA . ILE A 1 172 ? -13.935 6.242 -6.039 1.00 98.81 172 ILE A CA 1
ATOM 1375 C C . ILE A 1 172 ? -14.290 7.624 -5.484 1.00 98.81 172 ILE A C 1
ATOM 1377 O O . ILE A 1 172 ? -13.945 8.647 -6.073 1.00 98.81 172 ILE A O 1
ATOM 1381 N N . SER A 1 173 ? -14.980 7.670 -4.349 1.00 98.69 173 SER A N 1
ATOM 1382 C CA . SER A 1 173 ? -15.258 8.891 -3.610 1.00 98.69 173 SER A CA 1
ATOM 1383 C C . SER A 1 1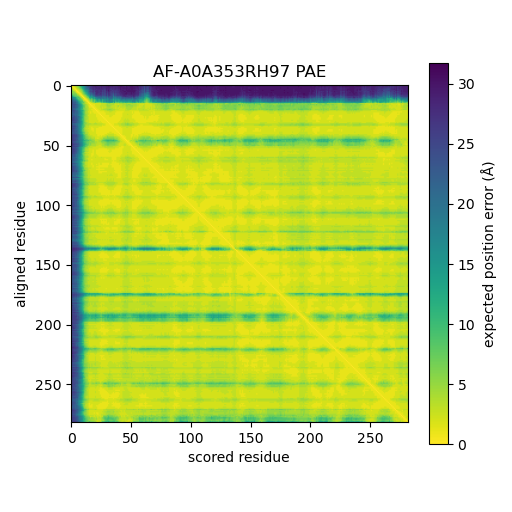73 ? -15.215 8.647 -2.100 1.00 98.69 173 SER A C 1
ATOM 1385 O O . SER A 1 173 ? -15.231 7.512 -1.619 1.00 98.69 173 SER A O 1
ATOM 1387 N N . PHE A 1 174 ? -15.133 9.729 -1.333 1.00 98.19 174 PHE A N 1
ATOM 1388 C CA . PHE A 1 174 ? -15.316 9.728 0.115 1.00 98.19 174 PHE A CA 1
ATOM 1389 C C . PHE A 1 174 ? -16.047 11.000 0.531 1.00 98.19 174 PHE A C 1
ATOM 1391 O O . PHE A 1 174 ? -15.969 12.028 -0.145 1.00 98.19 174 PHE A O 1
ATOM 1398 N N . GLU A 1 175 ? -16.738 10.937 1.663 1.00 89.38 175 GLU A N 1
ATOM 1399 C CA . GLU A 1 175 ? -17.354 12.099 2.295 1.00 89.38 175 GLU A CA 1
ATOM 1400 C C . GLU A 1 175 ? -16.644 12.456 3.604 1.00 89.38 175 GLU A C 1
ATOM 1402 O O . GLU A 1 175 ? -16.079 11.609 4.298 1.00 89.38 175 GLU A O 1
ATOM 1407 N N . GLY A 1 176 ? -16.704 13.736 3.966 1.00 91.12 176 GLY A N 1
ATOM 1408 C CA . GLY A 1 176 ? -16.069 14.261 5.169 1.00 91.12 176 GLY A CA 1
ATOM 1409 C C . GLY A 1 176 ? -14.624 14.704 4.951 1.00 91.12 176 GLY A C 1
ATOM 1410 O O . GLY A 1 176 ? -14.181 14.957 3.833 1.00 91.12 176 GLY A O 1
ATOM 1411 N N . ASN A 1 177 ? -13.905 14.868 6.060 1.00 94.25 177 ASN A N 1
ATOM 1412 C CA . ASN A 1 177 ? -12.542 15.388 6.052 1.00 94.25 177 ASN A CA 1
ATOM 1413 C C . ASN A 1 177 ? -11.523 14.251 6.036 1.00 94.25 177 ASN A C 1
ATOM 1415 O O . ASN A 1 177 ? -11.726 13.220 6.676 1.00 94.25 177 ASN A O 1
ATOM 1419 N N . ILE A 1 178 ? -10.383 14.504 5.397 1.00 97.50 178 ILE A N 1
ATOM 1420 C CA . ILE A 1 178 ? -9.180 13.689 5.559 1.00 97.50 178 ILE A CA 1
ATOM 1421 C C . ILE A 1 178 ? -8.755 13.757 7.029 1.00 97.50 178 ILE A C 1
ATOM 1423 O O . ILE A 1 178 ? -8.501 14.839 7.568 1.00 97.50 178 ILE A O 1
ATOM 1427 N N . VAL A 1 179 ? -8.699 12.603 7.690 1.00 97.44 179 VAL A N 1
ATOM 1428 C CA . VAL A 1 179 ? -8.379 12.513 9.114 1.00 97.44 179 VAL A CA 1
ATOM 1429 C C . VAL A 1 179 ? -6.889 12.257 9.274 1.00 97.44 179 VAL A C 1
ATOM 1431 O O . VAL A 1 179 ? -6.384 11.224 8.849 1.00 97.44 179 VAL A O 1
ATOM 1434 N N . LYS A 1 180 ? -6.181 13.176 9.935 1.00 97.19 180 LYS A N 1
ATOM 1435 C CA . LYS A 1 180 ? -4.790 12.960 10.349 1.00 97.19 180 LYS A CA 1
ATOM 1436 C C . LYS A 1 180 ? -4.748 12.091 11.604 1.00 97.19 180 LYS A C 1
ATOM 1438 O O . LYS A 1 180 ? -5.295 12.474 12.639 1.00 97.19 180 LYS A O 1
ATOM 1443 N N . VAL A 1 181 ? -4.069 10.952 11.534 1.00 97.81 181 VAL A N 1
ATOM 1444 C CA . VAL A 1 181 ? -3.860 10.067 12.683 1.00 97.81 181 VAL A CA 1
ATOM 1445 C C . VAL A 1 181 ? -2.838 10.701 13.634 1.00 97.81 181 VAL A C 1
ATOM 1447 O O . VAL A 1 181 ? -1.764 11.115 13.189 1.00 97.81 181 VAL A O 1
ATOM 1450 N N . PRO A 1 182 ? -3.121 10.779 14.947 1.00 96.62 182 PRO A N 1
ATOM 1451 C CA . PRO A 1 182 ? -2.132 11.222 15.920 1.00 96.62 182 PRO A CA 1
ATOM 1452 C C . PRO A 1 182 ? -0.931 10.267 15.968 1.00 96.62 182 PRO A C 1
ATOM 1454 O O . PRO A 1 182 ? -1.042 9.135 16.440 1.00 96.62 182 PRO A O 1
ATOM 1457 N N . LEU A 1 183 ? 0.230 10.737 15.511 1.00 97.06 183 LEU A N 1
ATOM 1458 C CA . LEU A 1 183 ? 1.492 10.015 15.650 1.00 97.06 183 LEU A CA 1
ATOM 1459 C C . LEU A 1 183 ? 2.055 10.257 17.056 1.00 97.06 183 LEU A C 1
ATOM 1461 O O . LEU A 1 183 ? 2.697 11.273 17.317 1.00 97.06 183 LEU A O 1
ATOM 1465 N N . THR A 1 184 ? 1.764 9.343 17.982 1.00 97.50 184 THR A N 1
ATOM 1466 C CA . THR A 1 184 ? 2.240 9.393 19.376 1.00 97.50 184 THR A CA 1
ATOM 1467 C C . THR A 1 184 ? 3.218 8.258 19.676 1.00 97.50 184 THR A C 1
ATOM 1469 O O . THR A 1 184 ? 3.197 7.228 19.001 1.00 97.50 184 THR A O 1
ATOM 1472 N N . GLU A 1 185 ? 4.036 8.403 20.724 1.00 97.50 185 GLU A N 1
ATOM 1473 C CA . GLU A 1 185 ? 4.932 7.330 21.187 1.00 97.50 185 GLU A CA 1
ATOM 1474 C C . GLU A 1 185 ? 4.159 6.056 21.584 1.00 97.50 185 GLU A C 1
ATOM 1476 O O . GLU A 1 185 ? 4.625 4.946 21.333 1.00 97.50 185 GLU A O 1
ATOM 1481 N N . GLU A 1 186 ? 2.955 6.197 22.155 1.00 98.25 186 GLU A N 1
ATOM 1482 C CA . GLU A 1 186 ? 2.088 5.061 22.502 1.00 98.25 186 GLU A CA 1
ATOM 1483 C C . GLU A 1 186 ? 1.587 4.326 21.253 1.00 98.25 186 GLU A C 1
ATOM 1485 O O . GLU A 1 186 ? 1.446 3.102 21.264 1.00 98.25 186 GLU A O 1
ATOM 1490 N N . SER A 1 187 ? 1.345 5.059 20.165 1.00 98.31 187 SER A N 1
ATOM 1491 C CA . SER A 1 187 ? 0.798 4.506 18.929 1.00 98.31 187 SER A CA 1
ATOM 1492 C C . SER A 1 187 ? 1.858 3.956 17.980 1.00 98.31 187 SER A C 1
ATOM 1494 O O . SER A 1 187 ? 1.591 2.941 17.343 1.00 98.31 187 SER A O 1
ATOM 1496 N N . PHE A 1 188 ? 3.039 4.573 17.894 1.00 98.56 188 PHE A N 1
ATOM 1497 C CA . PHE A 1 188 ? 4.048 4.277 16.861 1.00 98.56 188 PHE A CA 1
ATOM 1498 C C . PHE A 1 188 ? 5.477 4.146 17.406 1.00 98.56 188 PHE A C 1
ATOM 1500 O O . PHE A 1 188 ? 6.438 4.156 16.642 1.00 98.56 188 PHE A O 1
ATOM 1507 N N . GLY A 1 189 ? 5.639 4.027 18.725 1.00 98.00 189 GLY A N 1
ATOM 1508 C CA . GLY A 1 189 ? 6.951 3.964 19.361 1.00 98.00 189 GLY A CA 1
ATOM 1509 C C . GLY A 1 189 ? 7.693 5.300 19.308 1.00 98.00 189 GLY A C 1
ATOM 1510 O O . GLY A 1 189 ? 7.354 6.203 18.545 1.00 98.00 189 GLY A O 1
ATOM 1511 N N . LYS A 1 190 ? 8.714 5.441 20.152 1.00 96.62 190 LYS A N 1
ATOM 1512 C CA . LYS A 1 190 ? 9.518 6.661 20.253 1.00 96.62 190 LYS A CA 1
ATOM 1513 C C . LYS A 1 190 ? 10.713 6.611 19.304 1.00 96.62 190 LYS A C 1
ATOM 1515 O O . LYS A 1 190 ? 11.440 5.618 19.292 1.00 96.62 190 LYS A O 1
ATOM 1520 N N . ARG A 1 191 ? 10.956 7.705 18.580 1.00 94.94 191 ARG A N 1
ATOM 1521 C CA . ARG A 1 191 ? 12.208 7.952 17.853 1.00 94.94 191 ARG A CA 1
ATOM 1522 C C . ARG A 1 191 ? 13.059 8.952 18.625 1.00 94.94 191 ARG A C 1
ATOM 1524 O O . ARG A 1 191 ? 12.584 10.007 19.035 1.00 94.94 191 ARG A O 1
ATOM 1531 N N . GLU A 1 192 ? 14.330 8.617 18.804 1.00 92.19 192 GLU A N 1
ATOM 1532 C CA . GLU A 1 192 ? 15.316 9.516 19.403 1.00 92.19 192 GLU A CA 1
ATOM 1533 C C . GLU A 1 192 ? 16.041 10.319 18.315 1.00 92.19 192 GLU A C 1
ATOM 1535 O O . GLU A 1 192 ? 16.278 9.821 17.216 1.00 92.19 192 GLU A O 1
ATOM 1540 N N . GLY A 1 193 ? 16.444 11.549 18.636 1.00 86.75 193 GLY A N 1
ATOM 1541 C CA . GLY A 1 193 ? 17.344 12.342 17.789 1.00 86.75 193 GLY A CA 1
ATOM 1542 C C . GLY A 1 193 ? 16.689 13.155 16.666 1.00 86.75 193 GLY A C 1
ATOM 1543 O O . GLY A 1 193 ? 17.394 13.928 16.024 1.00 86.75 193 GLY A O 1
ATOM 1544 N N . ASP A 1 194 ? 15.371 13.057 16.470 1.00 86.69 194 ASP A N 1
ATOM 1545 C CA . ASP A 1 194 ? 14.621 13.879 15.511 1.00 86.69 194 ASP A CA 1
ATOM 1546 C C . ASP A 1 194 ? 13.371 14.497 16.173 1.00 86.69 194 ASP A C 1
ATOM 1548 O O . ASP A 1 194 ? 12.335 13.841 16.293 1.00 86.69 194 ASP A O 1
ATOM 1552 N N . PRO A 1 195 ? 13.435 15.767 16.621 1.00 83.69 195 PRO A N 1
ATOM 1553 C CA . PRO A 1 195 ? 12.295 16.446 17.237 1.00 83.69 195 PRO A CA 1
ATOM 1554 C C . PRO A 1 195 ? 11.109 16.677 16.292 1.00 83.69 195 PRO A C 1
ATOM 1556 O O . PRO A 1 195 ? 10.003 16.919 16.771 1.00 83.69 195 PRO A O 1
ATOM 1559 N N . GLN A 1 196 ? 11.326 16.651 14.972 1.00 85.19 196 GLN A N 1
ATOM 1560 C CA . GLN A 1 196 ? 10.264 16.818 13.974 1.00 85.19 196 GLN A CA 1
ATOM 1561 C C . GLN A 1 196 ? 9.580 15.485 13.651 1.00 85.19 196 GLN A C 1
ATOM 1563 O O . GLN A 1 196 ? 8.418 15.480 13.247 1.00 85.19 196 GLN A O 1
ATOM 1568 N N . ARG A 1 197 ? 10.272 14.362 13.883 1.00 89.38 197 ARG A N 1
ATOM 1569 C CA . ARG A 1 197 ? 9.762 12.993 13.727 1.00 89.38 197 ARG A CA 1
ATOM 1570 C C . ARG A 1 197 ? 10.000 12.186 14.998 1.00 89.38 197 ARG A C 1
ATOM 1572 O O . ARG A 1 197 ? 10.793 11.259 15.028 1.00 89.38 197 ARG A O 1
ATOM 1579 N N . ASN A 1 198 ? 9.287 12.519 16.065 1.00 93.31 198 ASN A N 1
ATOM 1580 C CA . ASN A 1 198 ? 9.471 11.895 17.379 1.00 93.31 198 ASN A CA 1
ATOM 1581 C C . ASN A 1 198 ? 8.901 10.464 17.508 1.00 93.31 198 ASN A C 1
ATOM 1583 O O . ASN A 1 198 ? 9.011 9.862 18.578 1.00 93.31 198 ASN A O 1
ATOM 1587 N N . THR A 1 199 ? 8.310 9.900 16.448 1.00 97.44 199 THR A N 1
ATOM 1588 C CA . THR A 1 199 ? 7.834 8.506 16.415 1.00 97.44 199 THR A CA 1
ATOM 1589 C C . THR A 1 199 ? 8.554 7.680 15.359 1.00 97.44 199 THR A C 1
ATOM 1591 O O . THR A 1 199 ? 9.224 8.233 14.487 1.00 97.44 199 THR A O 1
ATOM 1594 N N . LEU A 1 200 ? 8.466 6.350 15.434 1.00 97.88 200 LEU A N 1
ATOM 1595 C CA . LEU A 1 200 ? 9.186 5.492 14.491 1.00 97.88 200 LEU A CA 1
ATOM 1596 C C . LEU A 1 200 ? 8.550 5.471 13.091 1.00 97.88 200 LEU A C 1
ATOM 1598 O O . LEU A 1 200 ? 9.292 5.209 12.155 1.00 97.88 200 LEU A O 1
ATOM 1602 N N . TYR A 1 201 ? 7.267 5.815 12.924 1.00 98.06 201 TYR A N 1
ATOM 1603 C CA . TYR A 1 201 ? 6.550 5.792 11.635 1.00 98.06 201 TYR A CA 1
ATOM 1604 C C . TYR A 1 201 ? 7.266 6.571 10.509 1.00 98.06 201 TYR A C 1
ATOM 1606 O O . TYR A 1 201 ? 7.615 7.747 10.678 1.00 98.06 201 TYR A O 1
ATOM 1614 N N . GLU A 1 202 ? 7.456 5.921 9.357 1.00 97.19 202 GLU A N 1
ATOM 1615 C CA . GLU A 1 202 ? 7.938 6.547 8.119 1.00 97.19 202 GLU A CA 1
ATOM 1616 C C . GLU A 1 202 ? 6.823 6.716 7.086 1.00 97.19 202 GLU A C 1
ATOM 1618 O O . GLU A 1 202 ? 6.440 7.853 6.799 1.00 97.19 202 GLU A O 1
ATOM 1623 N N . GLU A 1 203 ? 6.321 5.596 6.561 1.00 98.25 203 GLU A N 1
ATOM 1624 C CA . GLU A 1 203 ? 5.458 5.532 5.374 1.00 98.25 203 GLU A CA 1
ATOM 1625 C C . GLU A 1 203 ? 4.702 4.191 5.291 1.00 98.25 203 GLU A C 1
ATOM 1627 O O . GLU A 1 203 ? 4.359 3.636 6.340 1.00 98.25 203 GLU A O 1
ATOM 1632 N N . GLY A 1 204 ? 4.412 3.686 4.083 1.00 98.44 204 GLY A N 1
ATOM 1633 C CA . GLY A 1 204 ? 4.020 2.302 3.788 1.00 98.44 204 GLY A CA 1
ATOM 1634 C C . GLY A 1 204 ? 2.979 1.655 4.705 1.00 98.44 204 GLY A C 1
ATOM 1635 O O . GLY A 1 204 ? 3.203 0.517 5.139 1.00 98.44 204 GLY A O 1
ATOM 1636 N N . PRO A 1 205 ? 1.878 2.335 5.089 1.00 98.81 205 PRO A N 1
ATOM 1637 C CA . PRO A 1 205 ? 0.891 1.719 5.957 1.00 98.81 205 PRO A CA 1
ATOM 1638 C C . PRO A 1 205 ? 0.304 0.475 5.279 1.00 98.81 205 PRO A C 1
ATOM 1640 O O . PRO A 1 205 ? -0.008 0.502 4.099 1.00 98.81 205 PRO A O 1
ATOM 1643 N N . TRP A 1 206 ? 0.079 -0.598 6.036 1.00 98.94 206 TRP A N 1
ATOM 1644 C CA . TRP A 1 206 ? -0.692 -1.760 5.584 1.00 98.94 206 TRP A CA 1
ATOM 1645 C C . TRP A 1 206 ? -1.741 -2.129 6.626 1.00 98.94 206 TRP A C 1
ATOM 1647 O O . TRP A 1 206 ? -1.405 -2.590 7.727 1.00 98.94 206 TRP A O 1
ATOM 1657 N N . LEU A 1 207 ? -3.016 -1.922 6.288 1.00 98.81 207 LEU A N 1
ATOM 1658 C CA . LEU A 1 207 ? -4.138 -2.201 7.180 1.00 98.81 207 LEU A CA 1
ATOM 1659 C C . LEU A 1 207 ? -4.640 -3.639 6.989 1.00 98.81 207 LEU A C 1
ATOM 1661 O O . LEU A 1 207 ? -5.038 -4.055 5.905 1.00 98.81 207 LEU A O 1
ATOM 1665 N N . TYR A 1 208 ? -4.646 -4.404 8.075 1.00 98.69 208 TYR A N 1
ATOM 1666 C CA . TYR A 1 208 ? -5.038 -5.810 8.100 1.00 98.69 208 TYR A CA 1
ATOM 1667 C C . TYR A 1 208 ? -5.894 -6.107 9.334 1.00 98.69 208 TYR A C 1
ATOM 1669 O O . TYR A 1 208 ? -5.768 -5.456 10.371 1.00 98.69 208 TYR A O 1
ATOM 1677 N N . LYS A 1 209 ? -6.763 -7.117 9.259 1.00 98.62 209 LYS A N 1
ATOM 1678 C CA . LYS A 1 209 ? -7.607 -7.539 10.382 1.00 98.62 209 LYS A CA 1
ATOM 1679 C C . LYS A 1 209 ? -7.492 -9.039 10.602 1.00 98.62 209 LYS A C 1
ATOM 1681 O O . LYS A 1 209 ? -7.638 -9.824 9.672 1.00 98.62 209 LYS A O 1
ATOM 1686 N N . ARG A 1 210 ? -7.312 -9.445 11.861 1.00 97.44 210 ARG A N 1
ATOM 1687 C CA . ARG A 1 210 ? -7.335 -10.854 12.272 1.00 97.44 210 ARG A CA 1
ATOM 1688 C C . ARG A 1 210 ? -7.990 -11.008 13.631 1.00 97.44 210 ARG A C 1
ATOM 1690 O O . ARG A 1 210 ? -7.639 -10.308 14.572 1.00 97.44 210 ARG A O 1
ATOM 1697 N N . ASN A 1 211 ? -8.920 -11.955 13.756 1.00 95.75 211 ASN A N 1
ATOM 1698 C CA . ASN A 1 211 ? -9.579 -12.286 15.027 1.00 95.75 211 ASN A CA 1
ATOM 1699 C C . ASN A 1 211 ? -10.144 -11.055 15.770 1.00 95.75 211 ASN A C 1
ATOM 1701 O O . ASN A 1 211 ? -9.996 -10.943 16.985 1.00 95.75 211 ASN A O 1
ATOM 1705 N N . LYS A 1 212 ? -10.804 -10.138 15.042 1.00 97.00 212 LYS A N 1
ATOM 1706 C CA . LYS A 1 212 ? -11.371 -8.871 15.560 1.00 97.00 212 LYS A CA 1
ATOM 1707 C C . LYS A 1 212 ? -10.346 -7.844 16.068 1.00 97.00 212 LYS A C 1
ATOM 1709 O O . LYS A 1 212 ? -10.743 -6.866 16.698 1.00 97.00 212 LYS A O 1
ATOM 1714 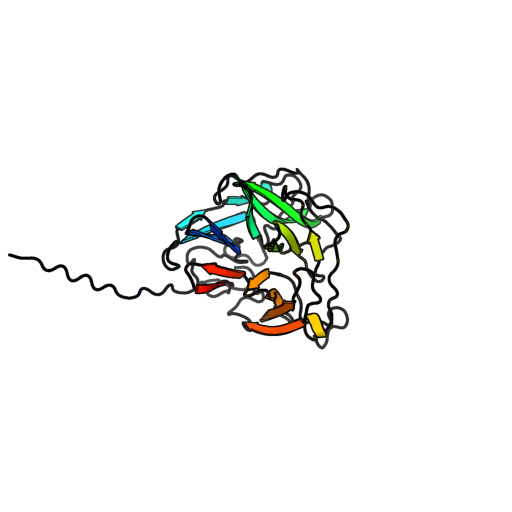N N . LEU A 1 213 ? -9.058 -8.044 15.802 1.00 98.69 213 LEU A N 1
ATOM 1715 C CA . LEU A 1 213 ? -8.013 -7.057 16.048 1.00 98.69 213 LEU A CA 1
ATOM 1716 C C . LEU A 1 213 ? -7.531 -6.496 14.710 1.00 98.69 213 LEU A C 1
ATOM 1718 O O . LEU A 1 213 ? -7.257 -7.257 13.778 1.00 98.69 213 LEU A O 1
ATOM 1722 N N . TYR A 1 214 ? -7.447 -5.174 14.626 1.00 98.88 214 TYR A N 1
ATOM 1723 C CA . TYR A 1 214 ? -6.873 -4.470 13.488 1.00 98.88 214 TYR A CA 1
ATOM 1724 C C . TYR A 1 214 ? -5.379 -4.304 13.729 1.00 98.88 214 TYR A C 1
ATOM 1726 O O . TYR A 1 214 ? -4.948 -4.022 14.849 1.00 98.88 214 TYR A O 1
ATOM 1734 N N . TYR A 1 215 ? -4.609 -4.486 12.670 1.00 98.94 215 TYR A N 1
ATOM 1735 C CA . TYR A 1 215 ? -3.171 -4.333 12.603 1.00 98.94 215 TYR A CA 1
ATOM 1736 C C . TYR A 1 215 ? -2.871 -3.279 11.548 1.00 98.94 215 TYR A C 1
ATOM 1738 O O . TYR A 1 215 ? -3.360 -3.377 10.426 1.00 98.94 215 TYR A O 1
ATOM 1746 N N . LEU A 1 216 ? -2.050 -2.306 11.909 1.00 98.94 216 LEU A N 1
ATOM 1747 C CA . LEU A 1 216 ? -1.454 -1.367 10.979 1.00 98.94 216 LEU A CA 1
ATOM 1748 C C . LEU A 1 216 ? 0.048 -1.626 10.981 1.00 98.94 216 LEU A C 1
ATOM 1750 O O . LEU A 1 216 ? 0.715 -1.335 11.975 1.00 98.94 216 LEU A O 1
ATOM 1754 N N . PHE A 1 217 ? 0.561 -2.221 9.909 1.00 98.94 217 PHE A N 1
ATOM 1755 C CA . PHE A 1 217 ? 2.001 -2.356 9.689 1.00 98.94 217 PHE A CA 1
ATOM 1756 C C . PHE A 1 217 ? 2.523 -1.101 9.003 1.00 98.94 217 PHE A C 1
ATOM 1758 O O . PHE A 1 217 ? 1.761 -0.431 8.314 1.00 98.94 217 PHE A O 1
ATOM 1765 N N . TRP A 1 218 ? 3.788 -0.770 9.224 1.00 98.81 218 TRP A N 1
ATOM 1766 C CA . TRP A 1 218 ? 4.410 0.421 8.651 1.00 98.81 218 TRP A CA 1
ATOM 1767 C C . TRP A 1 218 ? 5.940 0.283 8.677 1.00 98.81 218 TRP A C 1
ATOM 1769 O O . TRP A 1 218 ? 6.487 -0.236 9.660 1.00 98.81 218 TRP A O 1
ATOM 1779 N N . PRO A 1 219 ? 6.654 0.732 7.633 1.00 98.31 219 PRO A N 1
ATOM 1780 C CA . PRO A 1 219 ? 8.084 0.970 7.677 1.00 98.31 219 PRO A CA 1
ATOM 1781 C C . PRO A 1 219 ? 8.416 2.020 8.730 1.00 98.31 219 PRO A C 1
ATOM 1783 O O . PRO A 1 219 ? 7.727 3.031 8.891 1.00 98.31 219 PRO A O 1
ATOM 1786 N N . GLY A 1 220 ? 9.455 1.736 9.501 1.00 96.50 220 GLY A N 1
ATOM 1787 C CA . GLY A 1 220 ? 9.894 2.524 10.629 1.00 96.50 220 GLY A CA 1
ATOM 1788 C C . GLY A 1 220 ? 11.347 2.941 10.488 1.00 96.50 220 GLY A C 1
ATOM 1789 O O . GLY A 1 220 ? 12.216 2.133 10.154 1.00 96.50 220 GLY A O 1
ATOM 1790 N N . GLY A 1 221 ? 11.611 4.202 10.802 1.00 92.12 221 GLY A N 1
ATOM 1791 C CA . GLY A 1 221 ? 12.933 4.806 10.775 1.00 92.12 221 GLY A CA 1
ATOM 1792 C C . GLY A 1 221 ? 13.658 4.748 12.127 1.00 92.12 221 GLY A C 1
ATOM 1793 O O . GLY A 1 221 ? 13.084 4.319 13.134 1.00 92.12 221 GLY A O 1
ATOM 1794 N N . PRO A 1 222 ? 14.916 5.222 12.183 1.00 90.94 222 PRO A N 1
ATOM 1795 C CA . PRO A 1 222 ? 15.676 5.795 11.065 1.00 90.94 222 PRO A CA 1
ATOM 1796 C C . PRO A 1 222 ? 16.063 4.746 10.010 1.00 90.94 222 PRO A C 1
ATOM 1798 O O . PRO A 1 222 ? 16.004 3.550 10.283 1.00 90.94 222 PRO A O 1
ATOM 1801 N N . LEU A 1 223 ? 16.487 5.203 8.826 1.00 91.50 223 LEU A N 1
ATOM 1802 C CA . LEU A 1 223 ? 16.984 4.322 7.766 1.00 91.50 223 LEU A CA 1
ATOM 1803 C C . LEU A 1 223 ? 18.221 3.517 8.225 1.00 91.50 223 LEU A C 1
ATOM 1805 O O . LEU A 1 223 ? 19.077 4.060 8.934 1.00 91.50 223 LEU A O 1
ATOM 1809 N N . PRO A 1 224 ? 18.379 2.262 7.771 1.00 95.56 224 PRO A N 1
ATOM 1810 C CA . PRO A 1 224 ? 17.456 1.528 6.904 1.00 95.56 224 PRO A CA 1
ATOM 1811 C C . PRO A 1 224 ? 16.172 1.109 7.636 1.00 95.56 224 PRO A C 1
ATOM 1813 O O . PRO A 1 224 ? 16.202 0.759 8.817 1.00 95.56 224 PRO A O 1
ATOM 1816 N N . GLU A 1 225 ? 15.052 1.140 6.922 1.00 97.62 225 GLU A N 1
ATOM 1817 C CA . GLU A 1 225 ? 13.724 0.884 7.474 1.00 97.62 225 GLU A CA 1
ATOM 1818 C C . GLU A 1 225 ? 13.567 -0.537 8.023 1.00 97.62 225 GLU A C 1
ATOM 1820 O O . GLU A 1 225 ? 13.843 -1.537 7.357 1.00 97.62 225 GLU A O 1
ATOM 1825 N N . HIS A 1 226 ? 13.052 -0.632 9.248 1.00 97.94 226 HIS A N 1
ATOM 1826 C CA . HIS A 1 226 ? 12.452 -1.855 9.783 1.00 97.94 226 HIS A CA 1
ATOM 1827 C C . HIS A 1 226 ? 10.941 -1.836 9.524 1.00 97.94 226 HIS A C 1
ATOM 1829 O O . HIS A 1 226 ? 10.407 -0.802 9.159 1.00 97.94 226 HIS A O 1
ATOM 1835 N N . ILE A 1 227 ? 10.221 -2.933 9.756 1.00 98.75 227 ILE A N 1
ATOM 1836 C CA . ILE A 1 227 ? 8.753 -2.908 9.780 1.00 98.75 227 ILE A CA 1
ATOM 1837 C C . ILE A 1 227 ? 8.282 -3.010 11.225 1.00 98.75 227 ILE A C 1
ATOM 1839 O O . ILE A 1 227 ? 8.541 -4.004 11.916 1.00 98.75 227 ILE A O 1
ATOM 1843 N N . GLY A 1 228 ? 7.584 -1.969 11.666 1.00 98.69 228 GLY A N 1
ATOM 1844 C CA . GLY A 1 228 ? 6.818 -1.928 12.900 1.00 98.69 228 GLY A CA 1
ATOM 1845 C C . GLY A 1 228 ? 5.361 -2.318 12.669 1.00 98.69 228 GLY A C 1
ATOM 1846 O O . GLY A 1 228 ? 4.882 -2.428 11.539 1.00 98.69 228 GLY A O 1
ATOM 1847 N N . TYR A 1 229 ? 4.638 -2.543 13.761 1.00 98.88 229 TYR A N 1
ATOM 1848 C CA . TYR A 1 229 ? 3.187 -2.655 13.708 1.00 98.88 229 TYR A CA 1
ATOM 1849 C C . TYR A 1 229 ? 2.530 -2.029 14.929 1.00 98.88 229 TYR A C 1
ATOM 1851 O O . TYR A 1 229 ? 3.100 -1.977 16.023 1.00 98.88 229 TYR A O 1
ATOM 1859 N N . SER A 1 230 ? 1.291 -1.605 14.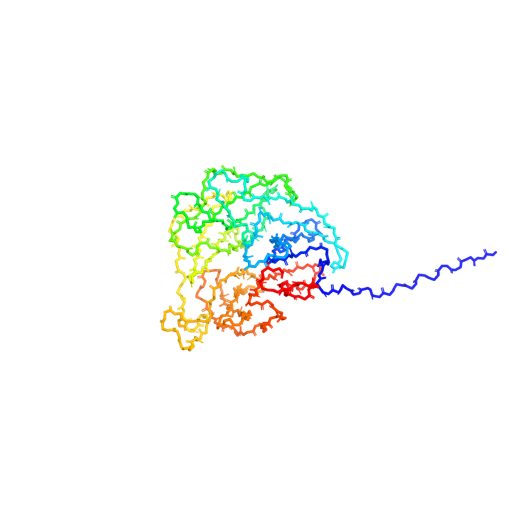735 1.00 98.94 230 SER A N 1
ATOM 1860 C CA . SER A 1 230 ? 0.400 -1.115 15.776 1.00 98.94 230 SER A CA 1
ATOM 1861 C C . SER A 1 230 ? -0.926 -1.860 15.700 1.00 98.94 230 SER A C 1
ATOM 1863 O O . SER A 1 230 ? -1.301 -2.376 14.650 1.00 98.94 230 SER A O 1
ATOM 1865 N N . THR A 1 231 ? -1.643 -1.949 16.816 1.00 98.94 231 THR A N 1
ATOM 1866 C CA . THR A 1 231 ? -2.929 -2.655 16.887 1.00 98.94 231 THR A CA 1
ATOM 1867 C C . THR A 1 231 ? -4.035 -1.774 17.434 1.00 98.94 231 THR A C 1
ATOM 1869 O O . THR A 1 231 ? -3.775 -0.829 18.180 1.00 98.94 231 THR A O 1
ATOM 1872 N N . SER A 1 232 ? -5.273 -2.081 17.062 1.00 98.81 232 SER A N 1
ATOM 1873 C CA . SER A 1 232 ? -6.461 -1.429 17.603 1.00 98.81 232 SER A CA 1
ATOM 1874 C C . SER A 1 232 ? -7.675 -2.354 17.563 1.00 98.81 232 SER A C 1
ATOM 1876 O O . SER A 1 232 ? -7.716 -3.331 16.815 1.00 98.81 232 SER A O 1
ATOM 1878 N N . HIS A 1 233 ? -8.687 -2.038 18.368 1.00 98.38 233 HIS A N 1
ATOM 1879 C CA . HIS A 1 233 ? -10.006 -2.678 18.316 1.00 98.38 233 HIS A CA 1
ATOM 1880 C C . HIS A 1 233 ? -10.968 -1.995 17.332 1.00 98.38 233 HIS A C 1
ATOM 1882 O O . HIS A 1 233 ? -12.112 -2.422 17.201 1.00 98.38 233 HIS A O 1
ATOM 1888 N N . SER A 1 234 ? -10.508 -0.951 16.645 1.00 98.31 234 SER A N 1
ATOM 1889 C CA . SER A 1 234 ? -11.233 -0.210 15.617 1.00 98.31 234 SER A CA 1
ATOM 1890 C C . SER A 1 234 ? -10.299 0.023 14.426 1.00 98.31 234 SER A C 1
ATOM 1892 O O . SER A 1 234 ? -9.105 0.236 14.649 1.00 98.31 234 SER A O 1
ATOM 1894 N N . PRO A 1 235 ? -10.802 0.031 13.178 1.00 97.69 235 PRO A N 1
ATOM 1895 C CA . PRO A 1 235 ? -9.979 0.360 12.015 1.00 97.69 235 PRO A CA 1
ATOM 1896 C C . PRO A 1 235 ? -9.465 1.806 12.060 1.00 97.69 235 PRO A C 1
ATOM 1898 O O . PRO A 1 235 ? -8.527 2.124 11.349 1.00 97.69 235 PRO A O 1
ATOM 1901 N N . GLU A 1 236 ? -10.051 2.657 12.912 1.00 98.06 236 GLU A N 1
ATOM 1902 C CA . GLU A 1 236 ? -9.755 4.092 13.046 1.00 98.06 236 GLU A CA 1
ATOM 1903 C C . GLU A 1 236 ? -8.774 4.409 14.191 1.00 98.06 236 GLU A C 1
ATOM 1905 O O . GLU A 1 236 ? -8.418 5.568 14.415 1.00 98.06 236 GLU A O 1
ATOM 1910 N N . GLY A 1 237 ? -8.342 3.396 14.946 1.00 97.44 237 GLY A N 1
ATOM 1911 C CA . GLY A 1 237 ? -7.615 3.580 16.198 1.00 97.44 237 GLY A CA 1
ATOM 1912 C C . GLY A 1 237 ? -8.534 3.761 17.427 1.00 97.44 237 GLY A C 1
ATOM 1913 O O . GLY A 1 237 ? -9.737 3.505 17.354 1.00 97.44 237 GLY A O 1
ATOM 1914 N N . PRO A 1 238 ? -7.994 4.184 18.588 1.00 98.31 238 PRO A N 1
ATOM 1915 C CA . PRO A 1 238 ? -6.598 4.558 18.805 1.00 98.31 238 PRO A CA 1
ATOM 1916 C C . PRO A 1 238 ? -5.657 3.376 18.569 1.00 98.31 238 PRO A C 1
ATOM 1918 O O . PRO A 1 238 ? -5.985 2.230 18.888 1.00 98.31 238 PRO A O 1
ATOM 1921 N N . TRP A 1 239 ? -4.505 3.663 17.969 1.00 98.81 239 TRP A N 1
ATOM 1922 C CA . TRP A 1 239 ? -3.466 2.676 17.695 1.00 98.81 239 TRP A CA 1
ATOM 1923 C C . TRP A 1 239 ? -2.557 2.508 18.907 1.00 98.81 239 TRP A C 1
ATOM 1925 O O . TRP A 1 239 ? -2.226 3.486 19.577 1.00 98.81 239 TRP A O 1
ATOM 1935 N N . LYS A 1 240 ? -2.119 1.274 19.154 1.00 98.88 240 LYS A N 1
ATOM 1936 C CA . LYS A 1 240 ? -1.143 0.919 20.186 1.00 98.88 240 LYS A CA 1
ATOM 1937 C C . LYS A 1 240 ? 0.045 0.201 19.562 1.00 98.88 240 LYS A C 1
ATOM 1939 O O . LYS A 1 240 ? -0.145 -0.831 18.917 1.00 98.88 240 LYS A O 1
ATOM 1944 N N . TYR A 1 241 ? 1.247 0.716 19.785 1.00 98.81 241 TYR A N 1
ATOM 1945 C CA . TYR A 1 241 ? 2.485 0.150 19.264 1.00 98.81 241 TYR A CA 1
ATOM 1946 C C . TYR A 1 241 ? 2.691 -1.291 19.752 1.00 98.81 241 TYR A C 1
ATOM 1948 O O . TYR A 1 241 ? 2.587 -1.582 20.946 1.00 98.81 241 TYR A O 1
ATOM 1956 N N . GLY A 1 242 ? 2.963 -2.194 18.811 1.00 98.56 242 GLY A N 1
ATOM 1957 C CA . GLY A 1 242 ? 3.156 -3.623 19.051 1.00 98.56 242 GLY A CA 1
ATOM 1958 C C . GLY A 1 242 ? 4.614 -4.085 18.992 1.00 98.56 242 GLY A C 1
ATOM 1959 O O . GLY A 1 242 ? 4.919 -5.183 19.464 1.00 98.56 242 GLY A O 1
ATOM 1960 N N . GLY A 1 243 ? 5.518 -3.265 18.451 1.00 98.38 243 GLY A N 1
ATOM 1961 C CA . GLY A 1 243 ? 6.935 -3.594 18.291 1.00 98.38 243 GLY A CA 1
ATOM 1962 C C . GLY A 1 243 ? 7.375 -3.721 16.833 1.00 98.38 243 GLY A C 1
ATOM 1963 O O . GLY A 1 243 ? 6.615 -3.464 15.899 1.00 98.38 243 GLY A O 1
ATOM 1964 N N . VAL A 1 244 ? 8.621 -4.157 16.657 1.00 98.38 244 VAL A N 1
ATOM 1965 C CA . VAL A 1 244 ? 9.215 -4.478 15.354 1.00 98.38 244 VAL A CA 1
ATOM 1966 C C . VAL A 1 244 ? 8.858 -5.915 14.981 1.00 98.38 244 VAL A C 1
ATOM 1968 O O . VAL A 1 244 ? 9.114 -6.833 15.761 1.00 98.38 244 VAL A O 1
ATOM 1971 N N . VAL A 1 245 ? 8.283 -6.117 13.794 1.00 98.12 245 VAL A N 1
ATOM 1972 C CA . VAL A 1 245 ? 7.962 -7.451 13.252 1.00 98.12 245 VAL A CA 1
ATOM 1973 C C . VAL A 1 245 ? 9.022 -7.947 12.268 1.00 98.12 245 VAL A C 1
ATOM 1975 O O . VAL A 1 245 ? 9.238 -9.153 12.156 1.00 98.12 245 VAL A O 1
ATOM 1978 N N . MET A 1 246 ? 9.726 -7.036 11.593 1.00 97.94 246 MET A N 1
ATOM 1979 C CA . MET A 1 246 ? 10.801 -7.374 10.662 1.00 97.94 246 MET A CA 1
ATOM 1980 C C . MET A 1 246 ? 11.934 -6.343 10.767 1.00 97.94 246 MET A C 1
ATOM 1982 O O . MET A 1 246 ? 11.658 -5.150 10.679 1.00 97.94 246 MET A O 1
ATOM 1986 N N . PRO A 1 247 ? 13.204 -6.751 10.950 1.00 97.06 247 PRO A N 1
ATOM 1987 C CA . PRO A 1 247 ? 14.334 -5.822 10.890 1.00 97.06 247 PRO A CA 1
ATOM 1988 C C . PRO A 1 247 ? 14.580 -5.350 9.448 1.00 97.06 247 PRO A C 1
ATOM 1990 O O . PRO A 1 247 ? 14.027 -5.922 8.510 1.00 97.06 247 PRO A O 1
ATOM 1993 N N . ALA A 1 248 ? 15.457 -4.364 9.260 1.00 95.69 248 ALA A N 1
ATOM 1994 C CA . ALA A 1 248 ? 15.902 -3.945 7.930 1.00 95.69 248 ALA A CA 1
ATOM 1995 C C . ALA A 1 248 ? 16.417 -5.117 7.077 1.00 95.69 248 ALA A C 1
ATOM 1997 O O . ALA A 1 248 ? 17.012 -6.069 7.596 1.00 95.69 248 ALA A O 1
ATOM 1998 N N . GLN A 1 249 ? 16.170 -5.055 5.765 1.00 94.44 249 GLN A N 1
ATOM 1999 C CA . GLN A 1 249 ? 16.367 -6.185 4.859 1.00 94.44 249 GLN A CA 1
ATOM 2000 C C . GLN A 1 249 ? 17.428 -5.918 3.789 1.00 94.44 249 GLN A C 1
ATOM 2002 O O . GLN A 1 249 ? 17.278 -5.084 2.900 1.00 94.44 249 GLN A O 1
ATOM 2007 N N . GLY A 1 250 ? 18.476 -6.745 3.801 1.00 90.81 250 GLY A N 1
ATOM 2008 C CA . GLY A 1 250 ? 19.448 -6.821 2.713 1.00 90.81 250 GLY A CA 1
ATOM 2009 C C . GLY A 1 250 ? 20.150 -5.491 2.423 1.00 90.81 250 GLY A C 1
ATOM 2010 O O . GLY A 1 250 ? 20.701 -4.866 3.324 1.00 90.81 250 GLY A O 1
ATOM 2011 N N . ARG A 1 251 ? 20.198 -5.119 1.139 1.00 91.50 251 ARG A N 1
ATOM 2012 C CA . ARG A 1 251 ? 20.876 -3.910 0.635 1.00 91.50 251 ARG A CA 1
ATOM 2013 C C . ARG A 1 251 ? 19.932 -2.732 0.379 1.00 91.50 251 ARG A C 1
ATOM 2015 O O . ARG A 1 251 ? 20.413 -1.672 -0.014 1.00 91.50 251 ARG A O 1
ATOM 2022 N N . ALA A 1 252 ? 18.628 -2.928 0.561 1.00 93.00 252 ALA A N 1
ATOM 2023 C CA . ALA A 1 252 ? 17.653 -1.858 0.412 1.00 93.00 252 ALA A CA 1
ATOM 2024 C C . ALA A 1 252 ? 17.678 -0.982 1.669 1.00 93.00 252 ALA A C 1
ATOM 2026 O O . ALA A 1 252 ? 17.857 -1.489 2.780 1.00 93.00 252 ALA A O 1
ATOM 2027 N N . PHE A 1 253 ? 17.538 0.332 1.495 1.00 94.06 253 PHE A N 1
ATOM 2028 C CA . PHE A 1 253 ? 17.332 1.228 2.631 1.00 94.06 253 PHE A CA 1
ATOM 2029 C C . PHE A 1 253 ? 15.848 1.353 2.991 1.00 94.06 253 PHE A C 1
ATOM 2031 O O . PHE A 1 253 ? 15.565 1.601 4.159 1.00 94.06 253 PHE A O 1
ATOM 2038 N N . THR A 1 254 ? 14.938 1.118 2.040 1.00 96.75 254 THR A N 1
ATOM 2039 C CA . THR A 1 254 ? 13.497 1.007 2.288 1.00 96.75 254 THR A CA 1
ATOM 2040 C C . THR A 1 254 ? 13.083 -0.426 2.610 1.00 96.75 254 THR A C 1
ATOM 2042 O O . THR A 1 254 ? 13.762 -1.395 2.248 1.00 96.75 254 THR A O 1
ATOM 2045 N N . ASN A 1 255 ? 11.928 -0.575 3.246 1.00 97.31 255 ASN A N 1
ATOM 2046 C CA . ASN A 1 255 ? 11.217 -1.843 3.383 1.00 97.31 255 ASN A CA 1
ATOM 2047 C C . ASN A 1 255 ? 9.715 -1.564 3.257 1.00 97.31 255 ASN A C 1
ATOM 2049 O O . ASN A 1 255 ? 9.289 -0.496 3.655 1.00 97.31 255 ASN A O 1
ATOM 2053 N N . HIS A 1 256 ? 8.902 -2.491 2.750 1.00 98.19 256 HIS A N 1
ATOM 2054 C CA . HIS A 1 256 ? 7.473 -2.226 2.530 1.00 98.19 256 HIS A CA 1
ATOM 2055 C C . HIS A 1 256 ? 6.621 -3.451 2.899 1.00 98.19 256 HIS A C 1
ATOM 2057 O O . HIS A 1 256 ? 6.828 -4.520 2.317 1.00 98.19 256 HIS A O 1
ATOM 2063 N N . PRO A 1 257 ? 5.706 -3.359 3.885 1.00 98.44 257 PRO A N 1
ATOM 2064 C CA . PRO A 1 257 ? 4.929 -4.502 4.344 1.00 98.44 257 PRO A CA 1
ATOM 2065 C C . PRO A 1 257 ? 3.738 -4.813 3.449 1.00 98.44 257 PRO A C 1
ATOM 2067 O O . PRO A 1 257 ? 2.976 -3.934 3.068 1.00 98.44 257 PRO A O 1
ATOM 2070 N N . ALA A 1 258 ? 3.467 -6.105 3.305 1.00 98.62 258 ALA A N 1
ATOM 2071 C CA . ALA A 1 258 ? 2.151 -6.579 2.920 1.00 98.62 258 ALA A CA 1
ATOM 2072 C C . ALA A 1 258 ? 1.800 -7.882 3.633 1.00 98.62 258 ALA A C 1
ATOM 2074 O O . ALA A 1 258 ? 2.577 -8.836 3.639 1.00 98.62 258 ALA A O 1
ATOM 2075 N N . VAL A 1 259 ? 0.600 -7.957 4.205 1.00 98.69 259 VAL A N 1
ATOM 2076 C CA . VAL A 1 259 ? 0.112 -9.133 4.937 1.00 98.69 259 VAL A CA 1
ATOM 2077 C C . VAL A 1 259 ? -1.198 -9.624 4.348 1.00 98.69 259 VAL A C 1
ATOM 2079 O O . VAL A 1 259 ? -2.168 -8.874 4.260 1.00 98.69 259 VAL A O 1
ATOM 2082 N N . ILE A 1 260 ? -1.245 -10.906 3.992 1.00 98.69 260 ILE A N 1
ATOM 2083 C CA . ILE A 1 260 ? -2.423 -11.525 3.381 1.00 98.69 260 ILE A CA 1
ATOM 2084 C C . ILE A 1 260 ? -2.606 -12.960 3.867 1.00 98.69 260 ILE A C 1
ATOM 2086 O O . ILE A 1 260 ? -1.641 -13.713 4.026 1.00 98.69 260 ILE A O 1
ATOM 2090 N N . ASP A 1 261 ? -3.858 -13.359 4.069 1.00 98.38 261 ASP A N 1
ATOM 2091 C CA . ASP A 1 261 ? -4.210 -14.755 4.306 1.00 98.38 261 ASP A CA 1
ATOM 2092 C C . ASP A 1 261 ? -4.535 -15.447 2.980 1.00 98.38 261 ASP A C 1
ATOM 2094 O O . ASP A 1 261 ? -5.371 -14.989 2.205 1.00 98.38 261 ASP A O 1
ATOM 2098 N N . PHE A 1 262 ? -3.892 -16.583 2.721 1.00 98.44 262 PHE A N 1
ATOM 2099 C CA . PHE A 1 262 ? -4.130 -17.387 1.528 1.00 98.44 262 PHE A CA 1
ATOM 2100 C C . PHE A 1 262 ? -4.026 -18.875 1.863 1.00 98.44 262 PHE A C 1
ATOM 2102 O O . PHE A 1 262 ? -3.040 -19.339 2.438 1.00 98.44 262 PHE A O 1
ATOM 2109 N N . ARG A 1 263 ? -5.069 -19.645 1.521 1.00 96.50 263 ARG A N 1
ATOM 2110 C CA . ARG A 1 263 ? -5.125 -21.112 1.702 1.00 96.50 263 ARG A CA 1
ATOM 2111 C C . ARG A 1 263 ? -4.760 -21.581 3.120 1.00 96.50 263 ARG A C 1
ATOM 2113 O O . ARG A 1 263 ? -4.015 -22.542 3.305 1.00 96.50 263 ARG A O 1
ATOM 2120 N N . GLY A 1 264 ? -5.297 -20.892 4.129 1.00 96.19 264 GLY A N 1
ATOM 2121 C CA . GLY A 1 264 ? -5.122 -21.242 5.544 1.00 96.19 264 GLY A CA 1
ATOM 2122 C C . GLY A 1 264 ? -3.762 -20.868 6.140 1.00 96.19 264 GLY A C 1
ATOM 2123 O O . GLY A 1 264 ? -3.469 -21.258 7.269 1.00 96.19 264 GLY A O 1
ATOM 2124 N N . LYS A 1 265 ? -2.931 -20.121 5.409 1.00 97.62 265 LYS A N 1
ATOM 2125 C CA . LYS A 1 265 ? -1.664 -19.565 5.892 1.00 97.62 265 LYS A CA 1
ATOM 2126 C C . LYS A 1 265 ? -1.697 -18.045 5.803 1.00 97.62 265 LYS A C 1
ATOM 2128 O O . LYS A 1 265 ? -2.388 -17.494 4.953 1.00 97.62 265 LYS A O 1
ATOM 2133 N N . THR A 1 266 ? -0.909 -17.400 6.652 1.00 97.94 266 THR A N 1
ATOM 2134 C CA . THR A 1 266 ? -0.656 -15.958 6.599 1.00 97.94 266 THR A CA 1
ATOM 2135 C C . THR A 1 266 ? 0.712 -15.743 5.966 1.00 97.94 266 THR A C 1
ATOM 2137 O O . THR A 1 266 ? 1.691 -16.356 6.399 1.00 97.94 266 THR A O 1
ATOM 2140 N N . TYR A 1 267 ? 0.774 -14.897 4.945 1.00 98.38 267 TYR A N 1
ATOM 2141 C CA . TYR A 1 267 ? 1.997 -14.547 4.234 1.00 98.38 267 TYR A CA 1
ATOM 2142 C C . TYR A 1 267 ? 2.365 -13.097 4.509 1.00 98.38 267 TYR A C 1
ATOM 2144 O O . TYR A 1 267 ? 1.491 -12.239 4.614 1.00 98.38 267 TYR A O 1
ATOM 2152 N N . PHE A 1 268 ? 3.668 -12.854 4.613 1.00 98.44 268 PHE A N 1
ATOM 2153 C CA . PHE A 1 268 ? 4.249 -11.534 4.791 1.00 98.44 268 PHE A CA 1
ATOM 2154 C C . PHE A 1 268 ? 5.154 -11.250 3.592 1.00 98.44 268 PHE A C 1
ATOM 2156 O O . PHE A 1 268 ? 6.193 -11.895 3.433 1.00 98.44 268 PHE A O 1
ATOM 2163 N N . PHE A 1 269 ? 4.729 -10.333 2.735 1.00 98.62 269 PHE A N 1
ATOM 2164 C CA . PHE A 1 269 ? 5.490 -9.844 1.597 1.00 98.62 269 PHE A CA 1
ATOM 2165 C C . PHE A 1 269 ? 6.296 -8.613 2.008 1.00 98.62 269 PHE A C 1
ATOM 2167 O O . PHE A 1 269 ? 5.886 -7.844 2.875 1.00 98.62 269 PHE A O 1
ATOM 2174 N N . TYR A 1 270 ? 7.472 -8.498 1.404 1.00 98.12 270 TYR A N 1
ATOM 2175 C CA . TYR A 1 270 ? 8.442 -7.430 1.601 1.00 98.12 270 TYR A CA 1
ATOM 2176 C C . TYR A 1 270 ? 9.377 -7.390 0.387 1.00 98.12 270 TYR A C 1
ATOM 2178 O O . TYR A 1 270 ? 9.352 -8.315 -0.434 1.00 98.12 270 TYR A O 1
ATOM 2186 N N . HIS A 1 271 ? 10.232 -6.373 0.290 1.00 97.00 271 HIS A N 1
ATOM 2187 C CA . HIS A 1 271 ? 11.295 -6.316 -0.717 1.00 97.00 271 HIS A CA 1
ATOM 2188 C C . HIS A 1 271 ? 12.691 -6.290 -0.099 1.00 97.00 271 HIS A C 1
ATOM 2190 O O . HIS A 1 271 ? 12.874 -6.063 1.096 1.00 97.00 271 HIS A O 1
ATOM 2196 N N . ASN A 1 272 ? 13.702 -6.547 -0.923 1.00 93.00 272 ASN A N 1
ATOM 2197 C CA . ASN A 1 272 ? 15.103 -6.329 -0.585 1.00 93.00 272 ASN A CA 1
ATOM 2198 C C . ASN A 1 272 ? 15.932 -6.130 -1.865 1.00 93.00 272 ASN A C 1
ATOM 2200 O O . ASN A 1 272 ? 15.501 -6.495 -2.951 1.00 93.00 272 ASN A O 1
ATOM 2204 N N . GLY A 1 273 ? 17.168 -5.651 -1.725 1.00 93.56 273 GLY A N 1
ATOM 2205 C CA . GLY A 1 273 ? 18.125 -5.555 -2.837 1.00 93.56 273 GLY A CA 1
ATOM 2206 C C . GLY A 1 273 ? 18.967 -6.824 -3.043 1.00 93.56 273 GLY A C 1
ATOM 2207 O O . GLY A 1 273 ? 20.194 -6.734 -3.112 1.00 93.56 273 GLY A O 1
ATOM 2208 N N . ALA A 1 274 ? 18.369 -8.025 -3.010 1.00 93.69 274 ALA A N 1
ATOM 2209 C CA . ALA A 1 274 ? 19.130 -9.286 -3.076 1.00 93.69 274 ALA A CA 1
ATOM 2210 C C . ALA A 1 274 ? 19.441 -9.781 -4.500 1.00 93.69 274 ALA A C 1
ATOM 2212 O O . ALA A 1 274 ? 20.326 -10.629 -4.657 1.00 93.69 274 ALA A O 1
ATOM 2213 N N . LEU A 1 275 ? 18.739 -9.285 -5.525 1.00 93.62 275 LEU A N 1
ATOM 2214 C CA . LEU A 1 275 ? 19.032 -9.636 -6.917 1.00 93.62 275 LEU A CA 1
ATOM 2215 C C . LEU A 1 275 ? 20.433 -9.145 -7.337 1.00 93.62 275 LEU A C 1
ATOM 2217 O O . LEU A 1 275 ? 20.957 -8.185 -6.762 1.00 93.62 275 LEU A O 1
ATOM 2221 N N . PRO A 1 276 ? 21.089 -9.788 -8.321 1.00 92.56 276 PRO A N 1
ATOM 2222 C CA . PRO A 1 276 ? 22.357 -9.296 -8.853 1.00 92.56 276 PRO A CA 1
ATOM 2223 C C . PRO A 1 276 ? 22.194 -7.881 -9.416 1.00 92.56 276 PRO A C 1
ATOM 2225 O O . PRO A 1 276 ? 21.464 -7.709 -10.376 1.00 92.56 276 PRO A O 1
ATOM 2228 N N . GLY A 1 277 ? 22.886 -6.897 -8.838 1.00 90.44 277 GLY A N 1
ATOM 2229 C CA . GLY A 1 277 ? 22.727 -5.479 -9.195 1.00 90.44 277 GLY A CA 1
ATOM 2230 C C . GLY A 1 277 ? 21.720 -4.714 -8.328 1.00 90.44 277 GLY A C 1
ATOM 2231 O O . GLY A 1 277 ? 21.754 -3.492 -8.352 1.00 90.44 277 GLY A O 1
ATOM 2232 N N . GLY A 1 278 ? 20.932 -5.416 -7.504 1.00 90.44 278 GLY A N 1
ATOM 2233 C CA . GLY A 1 278 ? 19.952 -4.838 -6.585 1.00 90.44 278 GLY A CA 1
ATOM 2234 C C . GLY A 1 278 ? 20.568 -4.073 -5.406 1.00 90.44 278 GLY A C 1
ATOM 2235 O O . GLY A 1 278 ? 21.682 -4.361 -4.939 1.00 90.44 278 GLY A O 1
ATOM 2236 N N . GLY A 1 279 ? 19.803 -3.112 -4.899 1.00 91.19 279 GLY A N 1
ATOM 2237 C CA . GLY A 1 279 ? 20.173 -2.082 -3.939 1.00 91.19 279 GLY A CA 1
ATOM 2238 C C . GLY A 1 279 ? 18.941 -1.355 -3.393 1.00 91.19 279 GLY A C 1
ATOM 2239 O O . GLY A 1 279 ? 17.949 -1.985 -3.053 1.00 91.19 279 GLY A O 1
ATOM 2240 N N . GLY A 1 280 ? 19.038 -0.036 -3.216 1.00 88.31 280 GLY A N 1
ATOM 2241 C CA . GLY A 1 280 ? 17.939 0.790 -2.696 1.00 88.31 280 GLY A CA 1
ATOM 2242 C C . GLY A 1 280 ? 17.085 1.487 -3.760 1.00 88.31 280 GLY A C 1
ATOM 2243 O O . GLY A 1 280 ? 16.143 2.174 -3.398 1.00 88.31 280 GLY A O 1
ATOM 2244 N N . PHE A 1 281 ? 17.437 1.348 -5.040 1.00 89.38 281 PHE A N 1
ATOM 2245 C CA . PHE A 1 281 ? 16.749 1.968 -6.187 1.00 89.38 281 PHE A CA 1
ATOM 2246 C C . PHE A 1 281 ? 16.470 0.961 -7.321 1.00 89.38 281 PHE A C 1
ATOM 2248 O O . PHE A 1 281 ? 16.134 1.360 -8.433 1.00 89.38 281 PHE A O 1
ATOM 2255 N N . THR A 1 282 ? 16.747 -0.315 -7.045 1.00 79.75 282 THR A N 1
ATOM 2256 C CA . THR A 1 282 ? 16.754 -1.488 -7.933 1.00 79.75 282 THR A CA 1
ATOM 2257 C C . THR A 1 282 ? 16.645 -2.715 -7.041 1.00 79.75 282 THR A C 1
ATOM 2259 O O . THR A 1 282 ? 17.386 -2.715 -6.031 1.00 79.75 282 THR A O 1
#